Protein AF-A0A4Y9ZS97-F1 (afdb_monomer)

Mean predicted aligned error: 7.88 Å

Structure (mmCIF, N/CA/C/O backbone):
data_AF-A0A4Y9ZS97-F1
#
_entry.id   AF-A0A4Y9ZS97-F1
#
loop_
_atom_site.group_PDB
_atom_site.id
_atom_site.type_symbol
_atom_site.label_atom_id
_atom_site.label_alt_id
_atom_site.label_comp_id
_atom_site.label_asym_id
_atom_site.label_entity_id
_atom_site.label_seq_id
_atom_site.pdbx_PDB_ins_code
_atom_site.Cartn_x
_atom_site.Cartn_y
_atom_site.Cartn_z
_atom_site.occupancy
_atom_site.B_iso_or_equiv
_atom_site.auth_seq_id
_atom_site.auth_comp_id
_atom_site.auth_asym_id
_atom_site.auth_atom_id
_atom_site.pdbx_PDB_model_num
ATOM 1 N N . MET A 1 1 ? 22.817 19.945 23.055 1.00 51.16 1 MET A N 1
ATOM 2 C CA . MET A 1 1 ? 23.167 18.926 22.041 1.00 51.16 1 MET A CA 1
ATOM 3 C C . MET A 1 1 ? 22.331 19.238 20.814 1.00 51.16 1 MET A C 1
ATOM 5 O O . MET A 1 1 ? 21.145 19.476 21.000 1.00 51.16 1 MET A O 1
ATOM 9 N N . SER A 1 2 ? 22.914 19.355 19.616 1.00 57.84 2 SER A N 1
ATOM 10 C CA . SER A 1 2 ? 22.103 19.567 18.408 1.00 57.84 2 SER A CA 1
ATOM 11 C C . SER A 1 2 ? 21.232 18.334 18.193 1.00 57.84 2 SER A C 1
ATOM 13 O O . SER A 1 2 ? 21.762 17.223 18.159 1.00 57.84 2 SER A O 1
ATOM 15 N N . THR A 1 3 ? 19.920 18.512 18.076 1.00 69.06 3 THR A N 1
ATOM 16 C CA . THR A 1 3 ? 19.029 17.442 17.623 1.00 69.06 3 THR A CA 1
ATOM 17 C C . THR A 1 3 ? 19.518 16.967 16.261 1.00 69.06 3 THR A C 1
ATOM 19 O O . THR A 1 3 ? 19.788 17.779 15.376 1.00 69.06 3 THR A O 1
ATOM 22 N N . GLN A 1 4 ? 19.733 15.662 16.115 1.00 80.19 4 GLN A N 1
ATOM 23 C CA . GLN A 1 4 ? 20.110 15.102 14.827 1.00 80.19 4 GLN A CA 1
ATOM 24 C C . GLN A 1 4 ? 18.875 15.125 13.925 1.00 80.19 4 GLN A C 1
ATOM 26 O O . GLN A 1 4 ? 17.834 14.585 14.300 1.00 80.19 4 GLN A O 1
ATOM 31 N N . ASN A 1 5 ? 18.993 15.770 12.765 1.00 90.50 5 ASN A N 1
ATOM 32 C CA . ASN A 1 5 ? 17.891 15.928 11.824 1.00 90.50 5 ASN A CA 1
ATOM 33 C C . ASN A 1 5 ? 18.032 14.901 10.699 1.00 90.50 5 ASN A C 1
ATOM 35 O O . ASN A 1 5 ? 19.068 14.860 10.039 1.00 90.50 5 ASN A O 1
ATOM 39 N N . TYR A 1 6 ? 16.983 14.118 10.464 1.00 95.00 6 TYR A N 1
ATOM 40 C CA . TYR A 1 6 ? 16.901 13.121 9.404 1.00 95.00 6 TYR A CA 1
ATOM 41 C C . TYR A 1 6 ? 15.812 13.489 8.398 1.00 95.00 6 TYR A C 1
ATOM 43 O O . TYR A 1 6 ? 14.740 14.002 8.741 1.00 95.00 6 TYR A O 1
ATOM 51 N N . HIS A 1 7 ? 16.085 13.212 7.131 1.00 97.19 7 HIS A N 1
ATOM 52 C CA . HIS A 1 7 ? 15.148 13.415 6.042 1.00 97.19 7 HIS A CA 1
ATOM 53 C C . HIS A 1 7 ? 14.832 12.114 5.319 1.00 97.19 7 HIS A C 1
ATOM 55 O O . HIS A 1 7 ? 15.734 11.396 4.878 1.00 97.19 7 HIS A O 1
ATOM 61 N N . ILE A 1 8 ? 13.539 11.838 5.186 1.00 98.25 8 ILE A N 1
ATOM 62 C CA . ILE A 1 8 ? 13.017 10.680 4.476 1.00 98.25 8 ILE A CA 1
ATOM 63 C C . ILE A 1 8 ? 12.332 11.159 3.206 1.00 98.25 8 ILE A C 1
ATOM 65 O O . ILE A 1 8 ? 11.432 11.990 3.276 1.00 98.25 8 ILE A O 1
ATOM 69 N N . VAL A 1 9 ? 12.697 10.586 2.063 1.00 98.56 9 VAL A N 1
ATOM 70 C CA . VAL A 1 9 ? 11.889 10.696 0.843 1.00 98.56 9 VAL A CA 1
ATOM 71 C C . VAL A 1 9 ? 11.182 9.365 0.627 1.00 98.56 9 VAL A C 1
ATOM 73 O O . VAL A 1 9 ? 11.828 8.324 0.514 1.00 98.56 9 VAL A O 1
ATOM 76 N N . ALA A 1 10 ? 9.855 9.389 0.600 1.00 98.19 10 ALA A N 1
ATOM 77 C CA . ALA A 1 10 ? 9.020 8.211 0.426 1.00 98.19 10 ALA A CA 1
ATOM 78 C C . ALA A 1 10 ? 8.226 8.297 -0.880 1.00 98.19 10 ALA A C 1
ATOM 80 O O . ALA A 1 10 ? 7.654 9.341 -1.200 1.00 98.19 10 ALA A O 1
ATOM 81 N N . VAL A 1 11 ? 8.191 7.192 -1.627 1.00 96.94 11 VAL A N 1
ATOM 82 C CA . VAL A 1 11 ? 7.531 7.114 -2.939 1.00 96.94 11 VAL A CA 1
ATOM 83 C C . VAL A 1 11 ? 6.625 5.878 -2.991 1.00 96.94 11 VAL A C 1
ATOM 85 O O . VAL A 1 11 ? 7.065 4.806 -3.421 1.00 96.94 11 VAL A O 1
ATOM 88 N N . PRO A 1 12 ? 5.377 5.984 -2.503 1.00 93.06 12 PRO A N 1
ATOM 89 C CA . PRO A 1 12 ? 4.366 4.957 -2.708 1.00 93.06 12 PRO A CA 1
ATOM 90 C C . PRO A 1 12 ? 3.737 5.075 -4.109 1.00 93.06 12 PRO A C 1
ATOM 92 O O . PRO A 1 12 ? 3.619 6.184 -4.637 1.00 93.06 12 PRO A O 1
ATOM 95 N N . PRO A 1 13 ? 3.265 3.967 -4.700 1.00 87.50 13 PRO A N 1
ATOM 96 C CA . PRO A 1 13 ? 2.541 3.991 -5.954 1.00 87.50 13 PRO A CA 1
ATOM 97 C C . PRO A 1 13 ? 1.088 4.420 -5.689 1.00 87.50 13 PRO A C 1
ATOM 99 O O . PRO A 1 13 ? 0.678 4.633 -4.544 1.00 87.50 13 PRO A O 1
ATOM 102 N N . ASN A 1 14 ? 0.298 4.592 -6.742 1.00 85.50 14 ASN A N 1
ATOM 103 C CA . ASN A 1 14 ? -1.069 5.118 -6.662 1.00 85.50 14 ASN A CA 1
ATOM 104 C C . ASN A 1 14 ? -2.088 4.116 -6.083 1.00 85.50 14 ASN A C 1
ATOM 106 O O . ASN A 1 14 ? -3.206 4.507 -5.737 1.00 85.50 14 ASN A O 1
ATOM 110 N N . GLU A 1 15 ? -1.724 2.845 -5.918 1.00 85.75 15 GLU A N 1
ATOM 111 C CA . GLU A 1 15 ? -2.586 1.818 -5.342 1.00 85.75 15 GLU A CA 1
ATOM 112 C C . GLU A 1 15 ? -2.743 2.025 -3.833 1.00 85.75 15 GLU A C 1
ATOM 114 O O . GLU A 1 15 ? -1.794 1.972 -3.045 1.00 85.75 15 GLU A O 1
ATOM 119 N N . TRP A 1 16 ? -3.991 2.209 -3.400 1.00 88.44 16 TRP A N 1
ATOM 120 C CA . TRP A 1 16 ? -4.290 2.569 -2.015 1.00 88.44 16 TRP A CA 1
ATOM 121 C C . TRP A 1 16 ? -3.798 1.542 -0.987 1.00 88.44 16 TRP A C 1
ATOM 123 O O . TRP A 1 16 ? -3.351 1.927 0.093 1.00 88.44 16 TRP A O 1
ATOM 133 N N . GLY A 1 17 ? -3.832 0.251 -1.335 1.00 86.69 17 GLY A N 1
ATOM 134 C CA . GLY A 1 17 ? -3.313 -0.829 -0.491 1.00 86.69 17 GLY A CA 1
ATOM 135 C C . GLY A 1 17 ? -1.808 -0.734 -0.220 1.00 86.69 17 GLY A C 1
ATOM 136 O O . GLY A 1 17 ? -1.358 -1.187 0.826 1.00 86.69 17 GLY A O 1
ATOM 137 N N . HIS A 1 18 ? -1.043 -0.088 -1.105 1.00 89.50 18 HIS A N 1
ATOM 138 C CA . HIS A 1 18 ? 0.397 0.118 -0.943 1.00 89.50 18 HIS A CA 1
ATOM 139 C C . HIS A 1 18 ? 0.688 1.435 -0.214 1.00 89.50 18 HIS A C 1
ATOM 141 O O . HIS A 1 18 ? 1.497 1.473 0.718 1.00 89.50 18 HIS A O 1
ATOM 147 N N . MET A 1 19 ? -0.007 2.507 -0.608 1.00 92.44 19 MET A N 1
ATOM 148 C CA . MET A 1 19 ? 0.204 3.858 -0.086 1.00 92.44 19 MET A CA 1
ATOM 149 C C . MET A 1 19 ? -0.247 4.024 1.367 1.00 92.44 19 MET A C 1
ATOM 151 O O . MET A 1 19 ? 0.502 4.549 2.191 1.00 92.44 19 MET A O 1
ATOM 155 N N . ARG A 1 20 ? -1.459 3.570 1.704 1.00 93.25 20 ARG A N 1
ATOM 156 C CA . ARG A 1 20 ? -2.047 3.755 3.038 1.00 93.25 20 ARG A CA 1
ATOM 157 C C . ARG A 1 20 ? -1.166 3.228 4.180 1.00 93.25 20 ARG A C 1
ATOM 159 O O . ARG A 1 20 ? -0.905 3.999 5.105 1.00 93.25 20 ARG A O 1
ATOM 166 N N . PRO A 1 21 ? -0.680 1.970 4.164 1.00 93.88 21 PRO A N 1
ATOM 167 C CA . PRO A 1 21 ? 0.159 1.481 5.254 1.00 93.88 21 PRO A CA 1
ATOM 168 C C . PRO A 1 21 ? 1.516 2.198 5.303 1.00 93.88 21 PRO A C 1
ATOM 170 O O . PRO A 1 21 ? 2.052 2.381 6.393 1.00 93.88 21 PRO A O 1
ATOM 173 N N . MET A 1 22 ? 2.055 2.673 4.171 1.00 95.44 22 MET A N 1
ATOM 174 C CA . MET A 1 22 ? 3.282 3.479 4.173 1.00 95.44 22 MET A CA 1
ATOM 175 C C . MET A 1 22 ? 3.068 4.821 4.890 1.00 95.44 22 MET A C 1
ATOM 177 O O . MET A 1 22 ? 3.893 5.204 5.718 1.00 95.44 22 MET A O 1
ATOM 181 N N . ILE A 1 23 ? 1.946 5.507 4.638 1.00 95.94 23 ILE A N 1
ATOM 182 C CA . ILE A 1 23 ? 1.576 6.744 5.351 1.00 95.94 23 ILE A CA 1
ATOM 183 C C . ILE A 1 23 ? 1.468 6.478 6.859 1.00 95.94 23 ILE A C 1
ATOM 185 O O . ILE A 1 23 ? 2.040 7.222 7.655 1.00 95.94 23 ILE A O 1
ATOM 189 N N . ALA A 1 24 ? 0.798 5.391 7.255 1.00 94.88 24 ALA A N 1
ATOM 190 C CA . ALA A 1 24 ? 0.674 4.996 8.659 1.00 94.88 24 ALA A CA 1
ATOM 191 C C . ALA A 1 24 ? 2.039 4.738 9.321 1.00 94.88 24 ALA A C 1
ATOM 193 O O . ALA A 1 24 ? 2.291 5.192 10.438 1.00 94.88 24 ALA A O 1
ATOM 194 N N . PHE A 1 25 ? 2.940 4.042 8.624 1.00 95.62 25 PHE A N 1
ATOM 195 C CA . PHE A 1 25 ? 4.299 3.798 9.102 1.00 95.62 25 PHE A CA 1
ATOM 196 C C . PHE A 1 25 ? 5.085 5.097 9.299 1.00 95.62 25 PHE A C 1
ATOM 198 O O . PHE A 1 25 ? 5.696 5.286 10.348 1.00 95.62 25 PHE A O 1
ATOM 205 N N . LEU A 1 26 ? 5.047 6.007 8.325 1.00 96.06 26 LEU A N 1
ATOM 206 C CA . LEU A 1 26 ? 5.779 7.272 8.395 1.00 96.06 26 LEU A CA 1
ATOM 207 C C . LEU A 1 26 ? 5.246 8.181 9.512 1.00 96.06 26 LEU A C 1
ATOM 209 O O . LEU A 1 26 ? 6.044 8.787 10.225 1.00 96.06 26 LEU A O 1
ATOM 213 N N . ALA A 1 27 ? 3.926 8.232 9.719 1.00 95.19 27 ALA A N 1
ATOM 214 C CA . ALA A 1 27 ? 3.316 8.959 10.835 1.00 95.19 27 ALA A CA 1
ATOM 215 C C . ALA A 1 27 ? 3.808 8.435 12.196 1.00 95.19 27 ALA A C 1
ATOM 217 O O . ALA A 1 27 ? 4.255 9.215 13.037 1.00 95.19 27 ALA A O 1
ATOM 218 N N . ARG A 1 28 ? 3.818 7.109 12.383 1.00 93.88 28 ARG A N 1
ATOM 219 C CA . ARG A 1 28 ? 4.348 6.460 13.597 1.00 93.88 28 ARG A CA 1
ATOM 220 C C . ARG A 1 28 ? 5.833 6.694 13.794 1.00 93.88 28 ARG A C 1
ATOM 222 O O . ARG A 1 28 ? 6.275 6.929 14.914 1.00 93.88 28 ARG A O 1
ATOM 229 N N . LEU A 1 29 ? 6.607 6.641 12.713 1.00 93.88 29 LEU A N 1
ATOM 230 C CA . LEU A 1 29 ? 8.041 6.888 12.768 1.00 93.88 29 LEU A CA 1
ATOM 231 C C . LEU A 1 29 ? 8.328 8.308 13.264 1.00 93.88 29 LEU A C 1
ATOM 233 O O . LEU A 1 29 ? 9.158 8.481 14.155 1.00 93.88 29 LEU A O 1
ATOM 237 N N . VAL A 1 30 ? 7.593 9.300 12.750 1.00 94.56 30 VAL A N 1
ATOM 238 C CA . VAL A 1 30 ? 7.679 10.682 13.235 1.00 94.56 30 VAL A CA 1
ATOM 239 C C . VAL A 1 30 ? 7.258 10.772 14.702 1.00 94.56 30 VAL A C 1
ATOM 241 O O . VAL A 1 30 ? 7.984 11.387 15.481 1.00 94.56 30 VAL A O 1
ATOM 244 N N . ALA A 1 31 ? 6.159 10.123 15.106 1.00 91.88 31 ALA A N 1
ATOM 245 C CA . ALA A 1 31 ? 5.683 10.119 16.494 1.00 91.88 31 ALA A CA 1
ATOM 246 C C . ALA A 1 31 ? 6.735 9.599 17.481 1.00 91.88 31 ALA A C 1
ATOM 248 O O . ALA A 1 31 ? 7.029 10.257 18.480 1.00 91.88 31 ALA A O 1
ATOM 249 N N . VAL A 1 32 ? 7.356 8.458 17.173 1.00 89.06 32 VAL A N 1
ATOM 250 C CA . VAL A 1 32 ? 8.397 7.856 18.018 1.00 89.06 32 VAL A CA 1
ATOM 251 C C . VAL A 1 32 ? 9.677 8.698 18.020 1.00 89.06 32 VAL A C 1
ATOM 253 O O . VAL A 1 32 ? 10.390 8.727 19.024 1.00 89.06 32 VAL A O 1
ATOM 256 N N . SER A 1 33 ? 9.973 9.422 16.935 1.00 84.94 33 SER A N 1
ATOM 257 C CA . SER A 1 33 ? 11.195 10.222 16.847 1.00 84.94 33 SER A CA 1
ATOM 258 C C . SER A 1 33 ? 11.154 11.532 17.634 1.00 84.94 33 SER A C 1
ATOM 260 O O . SER A 1 33 ? 12.215 12.008 18.030 1.00 84.94 33 SER A O 1
ATOM 262 N N . LEU A 1 34 ? 9.967 12.095 17.913 1.00 76.69 34 LEU A N 1
ATOM 263 C CA . LEU A 1 34 ? 9.803 13.455 18.462 1.00 76.69 34 LEU A CA 1
ATOM 264 C C . LEU A 1 34 ? 10.636 13.759 19.719 1.00 76.69 34 LEU A C 1
ATOM 266 O O . LEU A 1 34 ? 10.967 14.918 19.961 1.00 76.69 34 LEU A O 1
ATOM 270 N N . SER A 1 35 ? 10.965 12.748 20.525 1.00 74.19 35 SER A N 1
ATOM 271 C CA . SER A 1 35 ? 11.722 12.900 21.772 1.00 74.19 35 SER A CA 1
ATOM 272 C C . SER A 1 35 ? 13.244 12.791 21.619 1.00 74.19 35 SER A C 1
ATOM 274 O O . SER A 1 35 ? 13.964 13.103 22.567 1.00 74.19 35 SER A O 1
ATOM 276 N N . SER A 1 36 ? 13.752 12.339 20.467 1.00 78.94 36 SER A N 1
ATOM 277 C CA . SER A 1 36 ? 15.164 11.957 20.305 1.00 78.94 36 SER A CA 1
ATOM 278 C C . SER A 1 36 ? 15.823 12.473 19.026 1.00 78.94 36 SER A C 1
ATOM 280 O O . SER A 1 36 ? 16.995 12.853 19.069 1.00 78.94 36 SER A O 1
ATOM 282 N N . VAL A 1 37 ? 15.101 12.521 17.904 1.00 86.81 37 VAL A N 1
ATOM 283 C CA . VAL A 1 37 ? 15.626 12.950 16.600 1.00 86.81 37 VAL A CA 1
ATOM 284 C C . VAL A 1 37 ? 14.556 13.674 15.787 1.00 86.81 37 VAL A C 1
ATOM 286 O O . VAL A 1 37 ? 13.367 13.380 15.867 1.00 86.81 37 VAL A O 1
ATOM 289 N N . ASP A 1 38 ? 14.977 14.637 14.979 1.00 89.69 38 ASP A N 1
ATOM 290 C CA . ASP A 1 38 ? 14.066 15.433 14.164 1.00 89.69 38 ASP A CA 1
ATOM 291 C C . ASP A 1 38 ? 13.866 14.754 12.803 1.00 89.69 38 ASP A C 1
ATOM 293 O O . ASP A 1 38 ? 14.726 14.846 11.929 1.00 89.69 38 ASP A O 1
ATOM 297 N N . VAL A 1 39 ? 12.755 14.039 12.615 1.00 95.31 39 VAL A N 1
ATOM 298 C CA . VAL A 1 39 ? 12.426 13.407 11.325 1.00 95.31 39 VAL A CA 1
ATOM 299 C C . VAL A 1 39 ? 11.499 14.312 10.519 1.00 95.31 39 VAL A C 1
ATOM 301 O O . VAL A 1 39 ? 10.487 14.807 11.024 1.00 95.31 39 VAL A O 1
ATOM 304 N N . THR A 1 40 ? 11.857 14.497 9.250 1.00 96.88 40 THR A N 1
ATOM 305 C CA . THR A 1 40 ? 11.050 15.163 8.217 1.00 96.88 40 THR A CA 1
ATOM 306 C C . THR A 1 40 ? 10.829 14.208 7.055 1.00 96.88 40 THR A C 1
ATOM 308 O O . THR A 1 40 ? 11.723 13.424 6.731 1.00 96.88 40 THR A O 1
ATOM 311 N N . VAL A 1 41 ? 9.663 14.275 6.423 1.00 98.38 41 VAL A N 1
ATOM 312 C CA . VAL A 1 41 ? 9.248 13.340 5.376 1.00 98.38 41 VAL A CA 1
ATOM 313 C C . VAL A 1 41 ? 8.766 14.115 4.155 1.00 98.38 41 VAL A C 1
ATOM 315 O O . VAL A 1 41 ? 7.868 14.940 4.276 1.00 98.38 41 VAL A O 1
ATOM 318 N N . THR A 1 42 ? 9.295 13.799 2.977 1.00 98.62 42 THR A N 1
ATOM 319 C CA . THR A 1 42 ? 8.719 14.216 1.694 1.00 98.62 42 THR A CA 1
ATOM 320 C C . THR A 1 42 ? 8.087 13.005 1.013 1.00 98.62 42 THR A C 1
ATOM 322 O O . THR A 1 42 ? 8.756 12.014 0.724 1.00 98.62 42 THR A O 1
ATOM 325 N N . LEU A 1 43 ? 6.780 13.078 0.774 1.00 97.94 43 LEU A N 1
ATOM 326 C CA . LEU A 1 43 ? 5.964 12.079 0.091 1.00 97.94 43 LEU A CA 1
ATOM 327 C C . LEU A 1 43 ? 5.777 12.497 -1.367 1.00 97.94 43 LEU A C 1
ATOM 329 O O . LEU A 1 43 ? 5.025 13.432 -1.642 1.00 97.94 43 LEU A O 1
ATOM 333 N N . ILE A 1 44 ? 6.428 11.798 -2.296 1.00 97.69 44 ILE A N 1
ATOM 334 C CA . ILE A 1 44 ? 6.215 12.000 -3.735 1.00 97.69 44 ILE A CA 1
ATOM 335 C C . ILE A 1 44 ? 5.115 11.041 -4.182 1.00 97.69 44 ILE A C 1
ATOM 337 O O . ILE A 1 44 ? 5.315 9.827 -4.165 1.00 97.69 44 ILE A O 1
ATOM 341 N N . ILE A 1 45 ? 3.951 11.573 -4.558 1.00 96.00 45 ILE A N 1
ATOM 342 C CA . ILE A 1 45 ? 2.763 10.768 -4.878 1.00 96.00 45 ILE A CA 1
ATOM 343 C C . ILE A 1 45 ? 2.039 11.270 -6.122 1.00 96.00 45 ILE A C 1
ATOM 345 O O . ILE A 1 45 ? 2.138 12.441 -6.484 1.00 96.00 45 ILE A O 1
ATOM 349 N N . ALA A 1 46 ? 1.269 10.383 -6.754 1.00 94.06 46 ALA A N 1
ATOM 350 C CA . ALA A 1 46 ? 0.409 10.742 -7.874 1.00 94.06 46 ALA A CA 1
ATOM 351 C C . ALA A 1 46 ? -0.549 11.883 -7.492 1.00 94.06 46 ALA A C 1
ATOM 353 O O . ALA A 1 46 ? -1.160 11.848 -6.421 1.00 94.06 46 ALA A O 1
ATOM 354 N N . GLU A 1 47 ? -0.720 12.864 -8.381 1.00 94.56 47 GLU A N 1
ATOM 355 C CA . GLU A 1 47 ? -1.631 14.006 -8.187 1.00 94.56 47 GLU A CA 1
ATOM 356 C C . GLU A 1 47 ? -3.039 13.579 -7.753 1.00 94.56 47 GLU A C 1
ATOM 358 O O . GLU A 1 47 ? -3.603 14.134 -6.808 1.00 94.56 47 GLU A O 1
ATOM 363 N N . SER A 1 48 ? -3.570 12.529 -8.381 1.00 91.75 48 SER A N 1
ATOM 364 C CA . SER A 1 48 ? -4.893 11.970 -8.086 1.00 91.75 48 SER A CA 1
ATOM 365 C C . SER A 1 48 ? -5.038 11.439 -6.655 1.00 91.75 48 SER A C 1
ATOM 367 O O . SER A 1 48 ? -6.152 11.353 -6.139 1.00 91.75 48 SER A O 1
ATOM 369 N N . ALA A 1 49 ? -3.931 11.105 -5.988 1.00 93.12 49 ALA A N 1
ATOM 370 C CA . ALA A 1 49 ? -3.923 10.559 -4.638 1.00 93.12 49 ALA A CA 1
ATOM 371 C C . ALA A 1 49 ? -3.691 11.617 -3.547 1.00 93.12 49 ALA A C 1
ATOM 373 O O . ALA A 1 49 ? -3.867 11.303 -2.370 1.00 93.12 49 ALA A O 1
ATOM 374 N N . VAL A 1 50 ? -3.336 12.863 -3.893 1.00 95.31 50 VAL A N 1
ATOM 375 C CA . VAL A 1 50 ? -2.917 13.890 -2.917 1.00 95.31 50 VAL A CA 1
ATOM 376 C C . VAL A 1 50 ? -3.977 14.172 -1.863 1.00 95.31 50 VAL A C 1
ATOM 378 O O . VAL A 1 50 ? -3.669 14.153 -0.672 1.00 95.31 50 VAL A O 1
ATOM 381 N N . ALA A 1 51 ? -5.224 14.408 -2.277 1.00 94.94 51 ALA A N 1
ATOM 382 C CA . ALA A 1 51 ? -6.306 14.699 -1.339 1.00 94.94 51 ALA A CA 1
ATOM 383 C C . ALA A 1 51 ? -6.500 13.539 -0.349 1.00 94.94 51 ALA A C 1
ATOM 385 O O . ALA A 1 51 ? -6.471 13.739 0.863 1.00 94.94 51 ALA A O 1
ATOM 386 N N . LYS A 1 52 ? -6.586 12.311 -0.874 1.00 93.19 52 LYS A N 1
ATOM 387 C CA . LYS A 1 52 ? -6.776 11.093 -0.080 1.00 93.19 52 LYS A CA 1
ATOM 388 C C . LYS A 1 52 ? -5.603 10.824 0.869 1.00 93.19 52 LYS A C 1
ATOM 390 O O . LYS A 1 52 ? -5.817 10.476 2.028 1.00 93.19 52 LYS A O 1
ATOM 395 N N . ALA A 1 53 ? -4.371 11.019 0.402 1.00 94.94 53 ALA A N 1
ATOM 396 C CA . ALA A 1 53 ? -3.161 10.847 1.198 1.00 94.94 53 ALA A CA 1
ATOM 397 C C . ALA A 1 53 ? -3.066 11.868 2.338 1.00 94.94 53 ALA A C 1
ATOM 399 O O . ALA A 1 53 ? -2.691 11.498 3.447 1.00 94.94 53 ALA A O 1
ATOM 400 N N . ARG A 1 54 ? -3.445 13.132 2.101 1.00 95.81 54 ARG A N 1
ATOM 401 C CA . ARG A 1 54 ? -3.488 14.167 3.148 1.00 95.81 54 ARG A CA 1
ATOM 402 C C . ARG A 1 54 ? -4.528 13.850 4.218 1.00 95.81 54 ARG A C 1
ATOM 404 O O . ARG A 1 54 ? -4.221 13.964 5.402 1.00 95.81 54 ARG A O 1
ATOM 411 N N . THR A 1 55 ? -5.721 13.404 3.822 1.00 93.00 55 THR A N 1
ATOM 412 C CA . THR A 1 55 ? -6.747 12.950 4.772 1.00 93.00 55 THR A CA 1
ATOM 413 C C . THR A 1 55 ? -6.228 11.796 5.627 1.00 93.00 55 THR A C 1
ATOM 415 O O . THR A 1 55 ? -6.309 11.865 6.850 1.00 93.00 55 THR A O 1
ATOM 418 N N . GLU A 1 56 ? -5.648 10.762 5.012 1.00 93.75 56 GLU A N 1
ATOM 419 C CA . GLU A 1 56 ? -5.096 9.628 5.760 1.00 93.75 56 GLU A CA 1
ATOM 420 C C . GLU A 1 56 ? -3.944 10.054 6.671 1.00 93.75 56 GLU A C 1
ATOM 422 O O . GLU A 1 56 ? -3.914 9.647 7.825 1.00 93.75 56 GLU A O 1
ATOM 427 N N . LEU A 1 57 ? -3.031 10.909 6.206 1.00 95.19 57 LEU A N 1
ATOM 428 C CA . LEU A 1 57 ? -1.949 11.433 7.037 1.00 95.19 57 LEU A CA 1
ATOM 429 C C . LEU A 1 57 ? -2.500 12.164 8.267 1.00 95.19 57 LEU A C 1
ATOM 431 O O . LEU A 1 57 ? -2.058 11.891 9.378 1.00 95.19 57 LEU A O 1
ATOM 435 N N . SER A 1 58 ? -3.498 13.032 8.089 1.00 93.12 58 SER A N 1
ATOM 436 C CA . SER A 1 58 ? -4.159 13.733 9.195 1.00 93.12 58 SER A CA 1
ATOM 437 C C . SER A 1 58 ? -4.776 12.753 10.201 1.00 93.12 58 SER A C 1
ATOM 439 O O . SER A 1 58 ? -4.566 12.890 11.407 1.00 93.12 58 SER A O 1
ATOM 441 N N . ILE A 1 59 ? -5.455 11.707 9.714 1.00 91.00 59 ILE A N 1
ATOM 442 C CA . ILE A 1 59 ? -6.017 10.635 10.548 1.00 91.00 59 ILE A CA 1
ATOM 443 C C . ILE A 1 59 ? -4.917 9.926 11.346 1.00 91.00 59 ILE A C 1
ATOM 445 O O . ILE A 1 59 ? -5.069 9.731 12.550 1.00 91.00 59 ILE A O 1
ATOM 449 N N . GLN A 1 60 ? -3.809 9.558 10.701 1.00 93.50 60 GLN A N 1
ATOM 450 C CA . GLN A 1 60 ? -2.711 8.842 11.355 1.00 93.50 60 GLN A CA 1
ATOM 451 C C . GLN A 1 60 ? -2.014 9.715 12.401 1.00 93.50 60 GLN A C 1
ATOM 453 O O . GLN A 1 60 ? -1.810 9.270 13.526 1.00 93.50 60 GLN A O 1
ATOM 458 N N . LEU A 1 61 ? -1.717 10.976 12.080 1.00 93.25 61 LEU A N 1
ATOM 459 C CA . LEU A 1 61 ? -1.123 11.917 13.033 1.00 93.25 61 LEU A CA 1
ATOM 460 C C . LEU A 1 61 ? -2.047 12.175 14.226 1.00 93.25 61 LEU A C 1
ATOM 462 O O . LEU A 1 61 ? -1.575 12.268 15.357 1.00 93.25 61 LEU A O 1
ATOM 466 N N . ALA A 1 62 ? -3.360 12.253 13.996 1.00 91.06 62 ALA A N 1
ATOM 467 C CA . ALA A 1 62 ? -4.335 12.374 15.071 1.00 91.06 62 ALA A CA 1
ATOM 468 C C . ALA A 1 62 ? -4.419 11.116 15.939 1.00 91.06 62 ALA A C 1
ATOM 470 O O . ALA A 1 62 ? -4.517 11.231 17.159 1.00 91.06 62 ALA A O 1
ATOM 471 N N . GLY A 1 63 ? -4.343 9.934 15.324 1.00 89.06 63 GLY A N 1
ATOM 472 C CA . GLY A 1 63 ? -4.282 8.650 16.022 1.00 89.06 63 GLY A CA 1
ATOM 473 C C . GLY A 1 63 ? -3.071 8.530 16.944 1.00 89.06 63 GLY A C 1
ATOM 474 O O . GLY A 1 63 ? -3.186 7.981 18.033 1.00 89.06 63 GLY A O 1
ATOM 475 N N . GLU A 1 64 ? -1.939 9.107 16.546 1.00 90.62 64 GLU A N 1
ATOM 476 C CA . GLU A 1 64 ? -0.706 9.134 17.340 1.00 90.62 64 GLU A CA 1
ATOM 477 C C . GLU A 1 64 ? -0.618 10.357 18.287 1.00 90.62 64 GLU A C 1
ATOM 479 O O . GLU A 1 64 ? 0.367 10.516 19.005 1.00 90.62 64 GLU A O 1
ATOM 484 N N . GLY A 1 65 ? -1.630 11.238 18.313 1.00 90.69 65 GLY A N 1
ATOM 485 C CA . GLY A 1 65 ? -1.667 12.423 19.185 1.00 90.69 65 GLY A CA 1
ATOM 486 C C . GLY A 1 65 ? -0.659 13.523 18.823 1.00 90.69 65 GLY A C 1
ATOM 487 O O . GLY A 1 65 ? -0.273 14.315 19.682 1.00 90.69 65 GLY A O 1
ATOM 488 N N . ILE A 1 66 ? -0.212 13.565 17.565 1.00 92.06 66 ILE A N 1
ATOM 489 C CA . ILE A 1 66 ? 0.840 14.461 17.064 1.00 92.06 66 ILE A CA 1
ATOM 490 C C . ILE A 1 66 ? 0.364 15.286 15.864 1.00 92.06 66 ILE A C 1
ATOM 492 O O . ILE A 1 66 ? 1.098 15.492 14.905 1.00 92.06 66 ILE A O 1
ATOM 496 N N . GLN A 1 67 ? -0.869 15.788 15.892 1.00 92.31 67 GLN A N 1
ATOM 497 C CA . GLN A 1 67 ? -1.457 16.566 14.791 1.00 92.31 67 GLN A CA 1
ATOM 498 C C . GLN A 1 67 ? -0.582 17.763 14.377 1.00 92.31 67 GLN A C 1
ATOM 500 O O . GLN A 1 67 ? -0.454 18.069 13.196 1.00 92.31 67 GLN A O 1
ATOM 505 N N . SER A 1 68 ? 0.085 18.412 15.335 1.00 92.12 68 SER A N 1
ATOM 506 C CA . SER A 1 68 ? 0.999 19.536 15.078 1.00 92.12 68 SER A CA 1
ATOM 507 C C . SER A 1 68 ? 2.244 19.154 14.260 1.00 92.12 68 SER A C 1
ATOM 509 O O . SER A 1 68 ? 2.900 20.026 13.684 1.00 92.12 68 SER A O 1
ATOM 511 N N . ALA A 1 69 ? 2.558 17.859 14.167 1.00 93.69 69 ALA A N 1
ATOM 512 C CA . ALA A 1 69 ? 3.651 17.322 13.368 1.00 93.69 69 ALA A CA 1
ATOM 513 C C . ALA A 1 69 ? 3.348 17.296 11.862 1.00 93.69 69 ALA A C 1
ATOM 515 O O . ALA A 1 69 ? 4.236 16.934 11.096 1.00 93.69 69 ALA A O 1
ATOM 516 N N . GLU A 1 70 ? 2.156 17.703 11.410 1.00 94.81 70 GLU A N 1
ATOM 517 C CA . GLU A 1 70 ? 1.821 17.776 9.978 1.00 94.81 70 GLU A CA 1
ATOM 518 C C . GLU A 1 70 ? 2.831 18.622 9.187 1.00 94.81 70 GLU A C 1
ATOM 520 O O . GLU A 1 70 ? 3.217 18.253 8.084 1.00 94.81 70 GLU A O 1
ATOM 525 N N . SER A 1 71 ? 3.366 19.686 9.794 1.00 95.00 71 SER A N 1
ATOM 526 C CA . SER A 1 71 ? 4.425 20.526 9.208 1.00 95.00 71 SER A CA 1
ATOM 527 C C . SER A 1 71 ? 5.745 19.794 8.912 1.00 95.00 71 SER A C 1
ATOM 529 O O . SER A 1 71 ? 6.584 20.316 8.181 1.00 95.00 71 SER A O 1
ATOM 531 N N . ARG A 1 72 ? 5.945 18.586 9.457 1.00 95.88 72 ARG A N 1
ATOM 532 C CA . ARG A 1 72 ? 7.102 17.720 9.169 1.00 95.88 72 ARG A CA 1
ATOM 533 C C . ARG A 1 72 ? 6.929 16.908 7.890 1.00 95.88 72 ARG A C 1
ATOM 535 O O . ARG A 1 72 ? 7.881 16.243 7.480 1.00 95.88 72 ARG A O 1
ATOM 542 N N . PHE A 1 73 ? 5.737 16.936 7.298 1.00 97.94 73 PHE A N 1
ATOM 543 C CA . PHE A 1 73 ? 5.400 16.231 6.075 1.00 97.94 73 PHE A CA 1
ATOM 544 C C . PHE A 1 73 ? 5.213 17.215 4.927 1.00 97.94 73 PHE A C 1
ATOM 546 O O . PHE A 1 73 ? 4.370 18.110 4.964 1.00 97.94 73 PHE A O 1
ATOM 553 N N . GLU A 1 74 ? 5.954 16.989 3.857 1.00 98.00 74 GLU A N 1
ATOM 554 C CA . GLU A 1 74 ? 5.741 17.633 2.574 1.00 98.00 74 GLU A CA 1
ATOM 555 C C . GLU A 1 74 ? 5.122 16.613 1.616 1.00 98.00 74 GLU A C 1
ATOM 557 O O . GLU A 1 74 ? 5.642 15.514 1.451 1.00 98.00 74 GLU A O 1
ATOM 562 N N . VAL A 1 75 ? 4.001 16.957 0.984 1.00 97.88 75 VAL A N 1
ATOM 563 C CA . VAL A 1 75 ? 3.382 16.114 -0.048 1.00 97.88 75 VAL A CA 1
ATOM 564 C C . VAL A 1 75 ? 3.615 16.776 -1.394 1.00 97.88 75 VAL A C 1
ATOM 566 O O . VAL A 1 75 ? 3.064 17.848 -1.655 1.00 97.88 75 VAL A O 1
ATOM 569 N N . VAL A 1 76 ? 4.418 16.123 -2.229 1.00 98.00 76 VAL A N 1
ATOM 570 C CA . VAL A 1 76 ? 4.833 16.608 -3.542 1.00 98.00 76 VAL A CA 1
ATOM 571 C C . VAL A 1 76 ? 4.0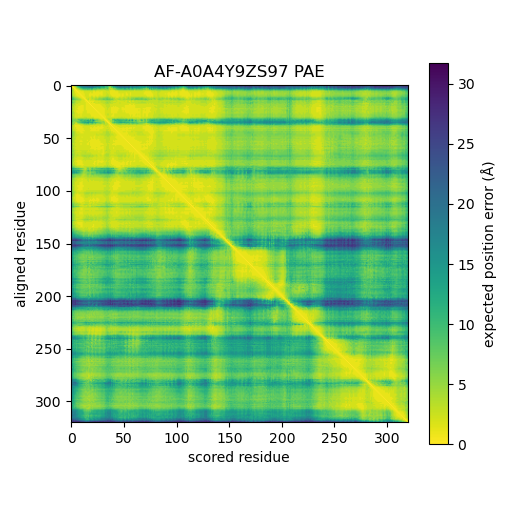60 15.840 -4.616 1.00 98.00 76 VAL A C 1
ATOM 573 O O . VAL A 1 76 ? 4.279 14.635 -4.782 1.00 98.00 76 VAL A O 1
ATOM 576 N N . PRO A 1 77 ? 3.136 16.501 -5.334 1.00 96.94 77 PRO A N 1
ATOM 577 C CA . PRO A 1 77 ? 2.429 15.877 -6.440 1.00 96.94 77 PRO A CA 1
ATOM 578 C C . PRO A 1 77 ? 3.379 15.540 -7.589 1.00 96.94 77 PRO A C 1
ATOM 580 O O . PRO A 1 77 ? 4.310 16.286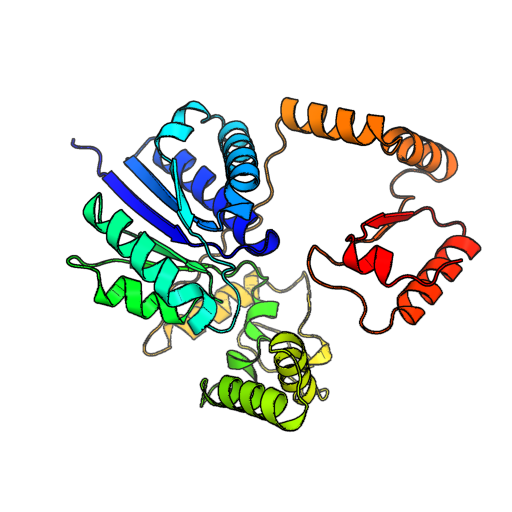 -7.897 1.00 96.94 77 PRO A O 1
ATOM 583 N N . THR A 1 78 ? 3.098 14.436 -8.268 1.00 94.75 78 THR A N 1
ATOM 584 C CA . THR A 1 78 ? 3.725 14.077 -9.536 1.00 94.75 78 THR A CA 1
ATOM 585 C C . THR A 1 78 ? 2.661 13.603 -10.526 1.00 94.75 78 THR A C 1
ATOM 587 O O . THR A 1 78 ? 1.761 12.830 -10.178 1.00 94.75 78 THR A O 1
ATOM 590 N N . ALA A 1 79 ? 2.732 14.101 -11.760 1.00 91.00 79 ALA A N 1
ATOM 591 C CA . ALA A 1 79 ? 1.783 13.808 -12.831 1.00 91.00 79 ALA A CA 1
ATOM 592 C C . ALA A 1 79 ? 2.051 12.419 -13.439 1.00 91.00 79 ALA A C 1
ATOM 594 O O . ALA A 1 79 ? 2.490 12.290 -14.581 1.00 91.00 79 ALA A O 1
ATOM 595 N N . VAL A 1 80 ? 1.839 11.370 -12.644 1.00 85.69 80 VAL A N 1
ATOM 596 C CA . VAL A 1 80 ? 2.081 9.976 -13.027 1.00 85.69 80 VAL A CA 1
ATOM 597 C C . VAL A 1 80 ? 0.993 9.057 -12.501 1.00 85.69 80 VAL A C 1
ATOM 599 O O . VAL A 1 80 ? 0.453 9.243 -11.412 1.00 85.69 80 VAL A O 1
ATOM 602 N N . HIS A 1 81 ? 0.740 8.001 -13.261 1.00 80.62 81 HIS A N 1
ATOM 603 C CA . HIS A 1 81 ? 0.163 6.772 -12.744 1.00 80.62 81 HIS A CA 1
ATOM 604 C C . HIS A 1 81 ? 1.343 5.818 -12.532 1.00 80.62 81 HIS A C 1
ATOM 606 O O . HIS A 1 81 ? 1.927 5.345 -13.504 1.00 80.62 81 HIS A O 1
ATOM 612 N N . MET A 1 82 ? 1.773 5.627 -11.281 1.00 74.62 82 MET A N 1
ATOM 613 C CA . MET A 1 82 ? 2.963 4.846 -10.912 1.00 74.62 82 MET A CA 1
ATOM 614 C C . MET A 1 82 ? 2.686 3.350 -11.003 1.00 74.62 82 MET A C 1
ATOM 616 O O . MET A 1 82 ? 2.718 2.620 -10.017 1.00 74.62 82 MET A O 1
ATOM 620 N N . PHE A 1 83 ? 2.434 2.912 -12.227 1.00 71.62 83 PHE A N 1
ATOM 621 C CA . PHE A 1 83 ? 2.165 1.534 -12.557 1.00 71.62 83 PHE A CA 1
ATOM 622 C C . PHE A 1 83 ? 2.920 1.144 -13.820 1.00 71.62 83 PHE A C 1
ATOM 624 O O . PHE A 1 83 ? 3.293 1.994 -14.624 1.00 71.62 83 PHE A O 1
ATOM 631 N N . TRP A 1 84 ? 3.182 -0.146 -13.987 1.00 68.62 84 TRP A N 1
ATOM 632 C CA . TRP A 1 84 ? 3.948 -0.639 -15.124 1.00 68.62 84 TRP A CA 1
ATOM 633 C C . TRP A 1 84 ? 3.306 -0.270 -16.476 1.00 68.62 84 TRP A C 1
ATOM 635 O O . TRP A 1 84 ? 2.079 -0.258 -16.586 1.00 68.62 84 TRP A O 1
ATOM 645 N N . PRO A 1 85 ? 4.120 -0.017 -17.520 1.00 75.56 85 PRO A N 1
ATOM 646 C CA . PRO A 1 85 ? 5.572 -0.194 -17.566 1.00 75.56 85 PRO A CA 1
ATOM 647 C C . PRO A 1 85 ? 6.356 1.036 -17.069 1.00 75.56 85 PRO A C 1
ATOM 649 O O . PRO A 1 85 ? 5.821 2.143 -16.991 1.00 75.56 85 PRO A O 1
ATOM 652 N N . ALA A 1 86 ? 7.634 0.850 -16.722 1.00 82.00 86 ALA A N 1
ATOM 653 C CA . ALA A 1 86 ? 8.471 1.878 -16.096 1.00 82.00 86 ALA A CA 1
ATOM 654 C C . ALA A 1 86 ? 8.580 3.169 -16.915 1.00 82.00 86 ALA A C 1
ATOM 656 O O . ALA A 1 86 ? 8.611 4.267 -16.365 1.00 82.00 86 ALA A O 1
ATOM 657 N N . GLU A 1 87 ? 8.593 3.047 -18.234 1.00 84.81 87 GLU A N 1
ATOM 658 C CA . GLU A 1 87 ? 8.672 4.137 -19.200 1.00 84.81 87 GLU A CA 1
ATOM 659 C C . GLU A 1 87 ? 7.513 5.130 -19.053 1.00 84.81 87 GLU A C 1
ATOM 661 O O . GLU A 1 87 ? 7.686 6.308 -19.365 1.00 84.81 87 GLU A O 1
ATOM 666 N N . SER A 1 88 ? 6.361 4.680 -18.540 1.00 84.56 88 SER A N 1
ATOM 667 C CA . SER A 1 88 ? 5.170 5.516 -18.366 1.00 84.56 88 SER A CA 1
ATOM 668 C C . SER A 1 88 ? 5.274 6.496 -17.192 1.00 84.56 88 SER A C 1
ATOM 670 O O . SER A 1 88 ? 4.722 7.592 -17.270 1.00 84.56 88 SER A O 1
ATOM 672 N N . TYR A 1 89 ? 6.004 6.149 -16.125 1.00 89.81 89 TYR A N 1
ATOM 673 C CA . TYR A 1 89 ? 6.092 6.972 -14.910 1.00 89.81 89 TYR A CA 1
ATOM 674 C C . TYR A 1 89 ? 7.503 7.489 -14.617 1.00 89.81 89 TYR A C 1
ATOM 676 O O . TYR A 1 89 ? 7.673 8.547 -14.009 1.00 89.81 89 TYR A O 1
ATOM 684 N N . LEU A 1 90 ? 8.543 6.760 -15.026 1.00 92.62 90 LEU A N 1
ATOM 685 C CA . LEU A 1 90 ? 9.913 7.013 -14.592 1.00 92.62 90 LEU A CA 1
ATOM 686 C C . LEU A 1 90 ? 10.453 8.392 -15.013 1.00 92.62 90 LEU A C 1
ATOM 688 O O . LEU A 1 90 ? 11.140 8.996 -14.188 1.00 92.62 90 LEU A O 1
ATOM 692 N N . PRO A 1 91 ? 10.187 8.930 -16.224 1.00 95.31 91 PRO A N 1
ATOM 693 C CA . PRO A 1 91 ? 10.671 10.260 -16.604 1.00 95.31 91 PRO A CA 1
ATOM 694 C C . PRO A 1 91 ? 10.124 11.379 -15.710 1.00 95.31 91 PRO A C 1
ATOM 696 O O . PRO A 1 91 ? 10.897 12.191 -15.200 1.00 95.31 91 PRO A O 1
ATOM 699 N N . ALA A 1 92 ? 8.811 11.393 -15.472 1.00 95.44 92 ALA A N 1
ATOM 700 C CA . ALA A 1 92 ? 8.169 12.399 -14.631 1.00 95.44 92 ALA A CA 1
ATOM 701 C C . ALA A 1 92 ? 8.570 12.237 -13.157 1.00 95.44 92 ALA A C 1
ATOM 703 O O . ALA A 1 92 ? 8.935 13.219 -12.514 1.00 95.44 92 ALA A O 1
ATOM 704 N N . LEU A 1 93 ? 8.634 11.000 -12.649 1.00 96.31 93 LEU A N 1
ATOM 705 C CA . LEU A 1 93 ? 9.093 10.734 -11.285 1.00 96.31 93 LEU A CA 1
ATOM 706 C C . LEU A 1 93 ? 10.559 11.158 -11.070 1.00 96.31 93 LEU A C 1
ATOM 708 O O . LEU A 1 93 ? 10.884 11.748 -10.041 1.00 96.31 93 LEU A O 1
ATOM 712 N N . LYS A 1 94 ? 11.445 10.917 -12.049 1.00 97.00 94 LYS A N 1
ATOM 713 C CA . LYS A 1 94 ? 12.838 11.404 -12.040 1.00 97.00 94 LYS A CA 1
ATOM 714 C C . LYS A 1 94 ? 12.904 12.925 -11.952 1.00 97.00 94 LYS A C 1
ATOM 716 O O . LYS A 1 94 ? 13.683 13.440 -11.155 1.00 97.00 94 LYS A O 1
ATOM 721 N N . ALA A 1 95 ? 12.109 13.625 -12.760 1.00 97.50 95 ALA A N 1
ATOM 722 C CA . ALA A 1 95 ? 12.074 15.082 -12.767 1.00 97.50 95 ALA A CA 1
ATOM 723 C C . ALA A 1 95 ? 11.597 15.634 -11.415 1.00 97.50 95 ALA A C 1
ATOM 725 O O . ALA A 1 95 ? 12.283 16.463 -10.824 1.00 97.50 95 ALA A O 1
ATOM 726 N N . THR A 1 96 ? 10.488 15.114 -10.877 1.00 97.94 96 THR A N 1
ATOM 727 C CA . THR A 1 96 ? 9.989 15.510 -9.551 1.00 97.94 96 THR A CA 1
ATOM 728 C C . THR A 1 96 ? 11.028 15.249 -8.460 1.00 97.94 96 THR A C 1
ATOM 730 O O . THR A 1 96 ? 11.306 16.128 -7.650 1.00 97.94 96 THR A O 1
ATOM 733 N N . TYR A 1 97 ? 11.647 14.066 -8.450 1.00 97.88 97 TYR A N 1
ATOM 734 C CA . TYR A 1 97 ? 12.666 13.724 -7.458 1.00 97.88 97 TYR A CA 1
ATOM 735 C C . TYR A 1 97 ? 13.896 14.628 -7.543 1.00 97.88 97 TYR A C 1
ATOM 737 O O . TYR A 1 97 ? 14.405 15.047 -6.508 1.00 97.88 97 TYR A O 1
ATOM 745 N N . ALA A 1 98 ? 14.346 14.971 -8.754 1.00 97.88 98 ALA A N 1
ATOM 746 C CA . ALA A 1 98 ? 15.460 15.891 -8.954 1.00 97.88 98 ALA A CA 1
ATOM 747 C C . ALA A 1 98 ? 15.186 17.274 -8.339 1.00 97.88 98 ALA A C 1
ATOM 749 O O . ALA A 1 98 ? 16.093 17.860 -7.757 1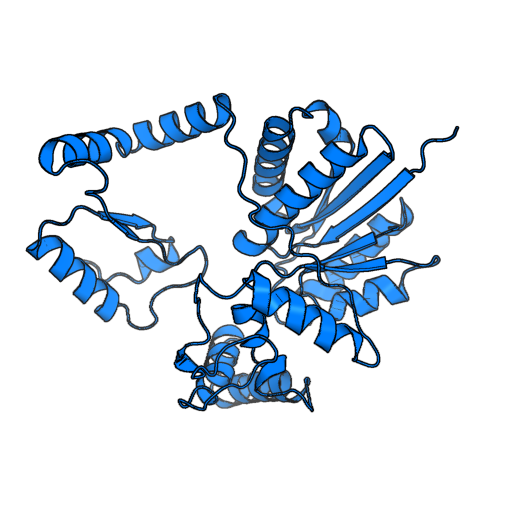.00 97.88 98 ALA A O 1
ATOM 750 N N . GLU A 1 99 ? 13.952 17.781 -8.417 1.00 97.94 99 GLU A N 1
ATOM 751 C CA . GLU A 1 99 ? 13.578 19.030 -7.740 1.00 97.94 99 GLU A CA 1
ATOM 752 C C . GLU A 1 99 ? 13.528 18.874 -6.215 1.00 97.94 99 GLU A C 1
ATOM 754 O O . GLU A 1 99 ? 14.050 19.727 -5.500 1.00 97.94 99 GLU A O 1
ATOM 759 N N . VAL A 1 100 ? 12.980 17.765 -5.704 1.00 97.62 100 VAL A N 1
ATOM 760 C CA . VAL A 1 100 ? 12.925 17.490 -4.255 1.00 97.62 100 VAL A CA 1
ATOM 761 C C . VAL A 1 100 ? 14.325 17.480 -3.638 1.00 97.62 100 VAL A C 1
ATOM 763 O O . VAL A 1 100 ? 14.570 18.143 -2.626 1.00 97.62 100 VAL A O 1
ATOM 766 N N . ILE A 1 101 ? 15.277 16.785 -4.265 1.00 96.94 101 ILE A N 1
ATOM 767 C CA . ILE A 1 101 ? 16.625 16.650 -3.700 1.00 96.94 101 ILE A CA 1
ATOM 768 C C . ILE A 1 101 ? 17.471 17.924 -3.801 1.00 96.94 101 ILE A C 1
ATOM 770 O O . ILE A 1 101 ? 18.427 18.052 -3.039 1.00 96.94 101 ILE A O 1
ATOM 774 N N . LYS A 1 102 ? 17.118 18.891 -4.668 1.00 96.06 102 LYS A N 1
ATOM 775 C CA . LYS A 1 102 ? 17.746 20.230 -4.658 1.00 96.06 102 LYS A CA 1
ATOM 776 C C . LYS A 1 102 ? 17.468 20.969 -3.353 1.00 96.06 102 LYS A C 1
ATOM 778 O O . LYS A 1 102 ? 18.327 21.710 -2.884 1.00 96.06 102 LYS A O 1
ATOM 783 N N . THR A 1 103 ? 16.278 20.777 -2.785 1.00 94.19 103 THR A N 1
ATOM 784 C CA . THR A 1 103 ? 15.896 21.370 -1.501 1.00 94.19 103 THR A CA 1
ATOM 785 C C . THR A 1 103 ? 16.580 20.643 -0.352 1.00 94.19 103 THR A C 1
ATOM 787 O O . THR A 1 103 ? 17.188 21.279 0.512 1.00 94.19 103 THR A O 1
ATOM 790 N N . LYS A 1 104 ? 16.485 19.306 -0.323 1.00 94.88 104 LYS A N 1
ATOM 791 C CA . LYS A 1 104 ? 17.092 18.485 0.730 1.00 94.88 104 LYS A CA 1
ATOM 792 C C . LYS A 1 104 ? 17.307 17.047 0.264 1.00 94.88 104 LYS A C 1
ATOM 794 O O . LYS A 1 104 ? 16.357 16.324 -0.015 1.00 94.88 104 LYS A O 1
ATOM 799 N N . GLU A 1 105 ? 18.558 16.592 0.245 1.00 96.19 105 GLU A N 1
ATOM 800 C CA . GLU A 1 105 ? 18.853 15.186 -0.052 1.00 96.19 105 GLU A CA 1
ATOM 801 C C . GLU A 1 105 ? 18.418 14.251 1.096 1.00 96.19 105 GLU A C 1
ATOM 803 O O . GLU A 1 105 ? 18.723 14.536 2.265 1.00 96.19 105 GLU A O 1
ATOM 808 N N . PRO A 1 106 ? 17.769 13.107 0.792 1.00 97.69 106 PRO A N 1
ATOM 809 C CA . PRO A 1 106 ? 17.339 12.149 1.804 1.00 97.69 106 PRO A CA 1
ATOM 810 C C . PRO A 1 106 ? 18.521 11.480 2.506 1.00 97.69 106 PRO A C 1
ATOM 812 O O . PRO A 1 106 ? 19.532 11.144 1.893 1.00 97.69 106 PRO A O 1
ATOM 815 N N . ASP A 1 107 ? 18.355 11.217 3.798 1.00 97.19 107 ASP A N 1
ATOM 816 C CA . ASP A 1 107 ? 19.188 10.265 4.541 1.00 97.19 107 ASP A CA 1
ATOM 817 C C . ASP A 1 107 ? 18.662 8.833 4.351 1.00 97.19 107 ASP A C 1
ATOM 819 O O . ASP A 1 107 ? 19.430 7.865 4.332 1.00 97.19 107 ASP A O 1
ATOM 823 N N . PHE A 1 108 ? 17.347 8.708 4.145 1.00 97.44 108 PHE A N 1
ATOM 824 C CA . PHE A 1 108 ? 16.664 7.457 3.848 1.00 97.44 108 PHE A CA 1
ATOM 825 C C . PHE A 1 108 ? 15.631 7.641 2.729 1.00 97.44 108 PHE A C 1
ATOM 827 O O . PHE A 1 108 ? 14.792 8.536 2.781 1.00 97.44 108 PHE A O 1
ATOM 834 N N . ALA A 1 109 ? 15.675 6.777 1.721 1.00 98.12 109 ALA A N 1
ATOM 835 C CA . ALA A 1 109 ? 14.668 6.692 0.674 1.00 98.12 109 ALA A CA 1
ATOM 836 C C . ALA A 1 109 ? 13.828 5.426 0.875 1.00 98.12 109 ALA A C 1
ATOM 838 O O . ALA A 1 109 ? 14.364 4.317 0.815 1.00 98.12 109 ALA A O 1
ATOM 839 N N . LEU A 1 110 ? 12.525 5.586 1.103 1.00 97.81 110 LEU A N 1
ATOM 840 C CA . LEU A 1 110 ? 11.578 4.480 1.239 1.00 97.81 110 LEU A CA 1
ATOM 841 C C . LEU A 1 110 ? 10.786 4.328 -0.059 1.00 97.81 110 LEU A C 1
ATOM 843 O O . LEU A 1 110 ? 9.919 5.142 -0.371 1.00 97.81 110 LEU A O 1
ATOM 847 N N . LEU A 1 111 ? 11.103 3.295 -0.828 1.00 96.06 111 LEU A N 1
ATOM 848 C CA . LEU A 1 111 ? 10.587 3.110 -2.181 1.00 96.06 111 LEU A CA 1
ATOM 849 C C . LEU A 1 111 ? 9.735 1.857 -2.239 1.00 96.06 111 LEU A C 1
ATOM 851 O O . LEU A 1 111 ? 10.119 0.824 -1.696 1.00 96.06 111 LEU A O 1
ATOM 855 N N . GLU A 1 112 ? 8.603 1.915 -2.921 1.00 91.81 112 GLU A N 1
ATOM 856 C CA . GLU A 1 112 ? 7.792 0.721 -3.112 1.00 91.81 112 GLU A CA 1
ATOM 857 C C . GLU A 1 112 ? 8.446 -0.280 -4.079 1.00 91.81 112 GLU A C 1
ATOM 859 O O . GLU A 1 112 ? 9.167 0.082 -5.009 1.00 91.81 112 GLU A O 1
ATOM 864 N N . SER A 1 113 ? 8.267 -1.570 -3.806 1.00 86.38 113 SER A N 1
ATOM 865 C CA . SER A 1 113 ? 8.943 -2.646 -4.533 1.00 86.38 113 SER A CA 1
ATOM 866 C C . SER A 1 113 ? 8.642 -2.702 -6.039 1.00 86.38 113 SER A C 1
ATOM 868 O O . SER A 1 113 ? 9.526 -3.049 -6.823 1.00 86.38 113 SER A O 1
ATOM 870 N N . MET A 1 114 ? 7.440 -2.322 -6.472 1.00 80.94 114 MET A N 1
ATOM 871 C CA . MET A 1 114 ? 7.011 -2.316 -7.871 1.00 80.94 114 MET A CA 1
ATOM 872 C C . MET A 1 114 ? 7.718 -1.228 -8.680 1.00 80.94 114 MET A C 1
ATOM 874 O O . MET A 1 114 ? 7.959 -1.426 -9.870 1.00 80.94 114 MET A O 1
ATOM 878 N N . ILE A 1 115 ? 8.161 -0.135 -8.048 1.00 86.88 115 ILE A N 1
ATOM 879 C CA . ILE A 1 115 ? 8.926 0.932 -8.712 1.00 86.88 115 ILE A CA 1
ATOM 880 C C . ILE A 1 115 ? 10.438 0.647 -8.753 1.00 86.88 115 ILE A C 1
ATOM 882 O O . ILE A 1 115 ? 11.249 1.573 -8.806 1.00 86.88 115 ILE A O 1
ATOM 886 N N . HIS A 1 116 ? 10.846 -0.626 -8.773 1.00 83.25 116 HIS A N 1
ATOM 887 C CA . HIS A 1 116 ? 12.247 -1.056 -8.683 1.00 83.25 116 HIS A CA 1
ATOM 888 C C . HIS A 1 116 ? 13.267 -0.331 -9.605 1.00 83.25 116 HIS A C 1
ATOM 890 O O . HIS A 1 116 ? 14.393 -0.116 -9.138 1.00 83.25 116 HIS A O 1
ATOM 896 N N . PRO A 1 117 ? 12.963 0.147 -10.840 1.00 87.38 117 PRO A N 1
ATOM 897 C CA . PRO A 1 117 ? 13.953 0.874 -11.645 1.00 87.38 117 PRO A CA 1
ATOM 898 C C . PRO A 1 117 ? 14.345 2.213 -11.006 1.00 87.38 117 PRO A C 1
ATOM 900 O O . PRO A 1 117 ? 15.438 2.734 -11.234 1.00 87.38 117 PRO A O 1
ATOM 903 N N . PHE A 1 118 ? 13.471 2.765 -10.162 1.00 93.31 118 PHE A N 1
ATOM 904 C CA . PHE A 1 118 ? 13.689 4.023 -9.465 1.00 93.31 118 PHE A CA 1
ATOM 905 C C . PHE A 1 118 ? 14.740 3.920 -8.346 1.00 93.31 118 PHE A C 1
ATOM 907 O O . PHE A 1 118 ? 15.373 4.915 -7.997 1.00 93.31 118 PHE A O 1
ATOM 914 N N . PHE A 1 119 ? 15.046 2.716 -7.851 1.00 93.69 119 PHE A N 1
ATOM 915 C CA . PHE A 1 119 ? 16.119 2.503 -6.870 1.00 93.69 119 PHE A CA 1
ATOM 916 C C . PHE A 1 119 ? 17.484 2.907 -7.442 1.00 93.69 119 PHE A C 1
ATOM 918 O O . PHE A 1 119 ? 18.327 3.456 -6.730 1.00 93.69 119 PHE A O 1
ATOM 925 N N . GLY A 1 1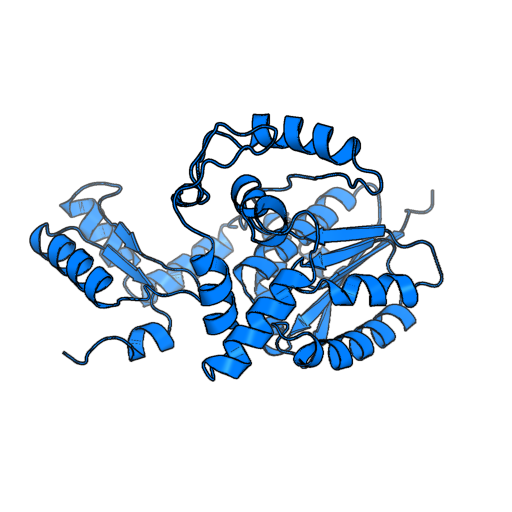20 ? 17.705 2.639 -8.735 1.00 93.06 120 GLY A N 1
ATOM 926 C CA . GLY A 1 120 ? 18.908 3.064 -9.448 1.00 93.06 120 GLY A CA 1
ATOM 927 C C . GLY A 1 120 ? 19.002 4.584 -9.559 1.00 93.06 120 GLY A C 1
ATOM 928 O O . GLY A 1 120 ? 20.078 5.138 -9.355 1.00 93.06 120 GLY A O 1
ATOM 929 N N . VAL A 1 121 ? 17.867 5.253 -9.791 1.00 96.00 121 VAL A N 1
ATOM 930 C CA . VAL A 1 121 ? 17.779 6.720 -9.860 1.00 96.00 121 VAL A CA 1
ATOM 931 C C . VAL A 1 121 ? 18.227 7.340 -8.548 1.00 96.00 121 VAL A C 1
ATOM 933 O O . VAL A 1 121 ? 19.189 8.103 -8.550 1.00 96.00 121 VAL A O 1
ATOM 936 N N . VAL A 1 122 ? 17.605 6.945 -7.433 1.00 97.31 122 VAL A N 1
ATOM 937 C CA . VAL A 1 122 ? 17.931 7.461 -6.094 1.00 97.31 122 VAL A CA 1
ATOM 938 C C . VAL A 1 122 ? 19.425 7.345 -5.802 1.00 97.31 122 VAL A C 1
ATOM 940 O O . VAL A 1 122 ? 20.039 8.315 -5.369 1.00 97.31 122 VAL A O 1
ATOM 943 N N . ARG A 1 123 ? 20.030 6.184 -6.089 1.00 95.31 123 ARG A N 1
ATOM 944 C CA . ARG A 1 123 ? 21.467 5.964 -5.871 1.00 95.31 123 ARG A CA 1
ATOM 945 C C . ARG A 1 123 ? 22.342 6.813 -6.790 1.00 95.31 123 ARG A C 1
ATOM 947 O O . ARG A 1 123 ? 23.349 7.333 -6.332 1.00 95.31 123 ARG A O 1
ATOM 954 N N . SER A 1 124 ? 21.978 6.938 -8.067 1.00 96.44 124 SER A N 1
ATOM 955 C CA . SER A 1 124 ? 22.760 7.703 -9.049 1.00 96.44 124 SER A CA 1
ATOM 956 C C . SER A 1 124 ? 22.695 9.215 -8.838 1.00 96.44 124 SER A C 1
ATOM 958 O O . SER A 1 124 ? 23.608 9.924 -9.245 1.00 96.44 124 SER A O 1
ATOM 960 N N . SER A 1 125 ? 21.620 9.704 -8.218 1.00 96.56 125 SER A N 1
ATOM 961 C CA . SER A 1 125 ? 21.394 11.128 -7.970 1.00 96.56 125 SER A CA 1
ATOM 962 C C . SER A 1 125 ? 21.916 11.603 -6.614 1.00 96.56 125 SER A C 1
ATOM 964 O O . SER A 1 125 ? 21.954 12.807 -6.384 1.00 96.56 125 SER A O 1
ATOM 966 N N . ALA A 1 126 ? 22.284 10.693 -5.709 1.00 95.25 126 ALA A N 1
ATOM 967 C CA . ALA A 1 126 ? 22.745 11.046 -4.373 1.00 95.25 126 ALA A CA 1
ATOM 968 C C . ALA A 1 126 ? 24.188 11.572 -4.399 1.00 95.25 126 ALA A C 1
ATOM 970 O O . ALA A 1 126 ? 25.074 10.938 -4.974 1.00 95.25 126 ALA A O 1
ATOM 971 N N . THR A 1 127 ? 24.440 12.701 -3.733 1.00 96.25 127 THR A N 1
ATOM 972 C CA . THR A 1 127 ? 25.802 13.238 -3.552 1.00 96.25 127 THR A CA 1
ATOM 973 C C . THR A 1 127 ? 26.408 12.830 -2.209 1.00 96.25 127 THR A C 1
ATOM 975 O O . THR A 1 127 ? 27.624 12.899 -2.021 1.00 96.25 127 THR A O 1
ATOM 978 N N . LYS A 1 128 ? 25.572 12.332 -1.290 1.00 94.81 128 LYS A N 1
ATOM 979 C CA . LYS A 1 128 ? 25.965 11.720 -0.014 1.00 94.81 128 LYS A CA 1
ATOM 980 C C . LYS A 1 128 ? 25.497 10.259 0.083 1.00 94.81 128 LYS A C 1
ATOM 982 O O . LYS A 1 128 ? 24.612 9.840 -0.664 1.00 94.81 128 LYS A O 1
ATOM 987 N N . PRO A 1 129 ? 26.040 9.460 1.021 1.00 94.44 129 PRO A N 1
ATOM 988 C CA . PRO A 1 129 ? 25.512 8.127 1.287 1.00 94.44 129 PRO A CA 1
ATOM 989 C C . PRO A 1 129 ? 24.023 8.177 1.663 1.00 94.44 129 PRO A C 1
ATOM 991 O O . PRO A 1 129 ? 23.659 8.782 2.668 1.00 94.44 129 PRO A O 1
ATOM 994 N N . VAL A 1 130 ? 23.179 7.501 0.879 1.00 96.25 130 VAL A N 1
ATOM 995 C CA . VAL A 1 130 ? 21.736 7.364 1.125 1.00 96.25 130 VAL A CA 1
ATOM 996 C C . VAL A 1 130 ? 21.395 5.915 1.465 1.00 96.25 130 VAL A C 1
ATOM 998 O O . VAL A 1 130 ? 21.851 4.975 0.804 1.00 96.25 130 VAL A O 1
ATOM 1001 N N . LYS A 1 131 ? 20.587 5.707 2.507 1.00 96.12 131 LYS A N 1
ATOM 1002 C CA . LYS A 1 131 ? 20.001 4.393 2.800 1.00 96.12 131 LYS A CA 1
ATOM 1003 C C . LYS A 1 131 ? 18.740 4.216 1.960 1.00 96.12 131 LYS A C 1
ATOM 1005 O O . LYS A 1 131 ? 17.934 5.130 1.867 1.00 96.12 131 LYS A O 1
ATOM 1010 N N . VAL A 1 132 ? 18.556 3.047 1.353 1.00 95.81 132 VAL A N 1
ATOM 1011 C CA . VAL A 1 132 ? 17.376 2.756 0.524 1.00 95.81 132 VAL A CA 1
ATOM 1012 C C . VAL A 1 132 ? 16.651 1.557 1.113 1.00 95.81 132 VAL A C 1
ATOM 1014 O O . VAL A 1 132 ? 17.256 0.496 1.258 1.00 95.81 132 VAL A O 1
ATOM 1017 N N . GLY A 1 133 ? 15.380 1.736 1.458 1.00 94.88 133 GLY A N 1
ATOM 1018 C CA . GLY A 1 133 ? 14.483 0.679 1.909 1.00 94.88 133 GLY A CA 1
ATOM 1019 C C . GLY A 1 133 ? 13.469 0.332 0.826 1.00 94.88 133 GLY A C 1
ATOM 1020 O O . GLY A 1 133 ? 12.922 1.228 0.183 1.00 94.88 133 GLY A O 1
ATOM 1021 N N . ALA A 1 134 ? 13.215 -0.962 0.643 1.00 92.69 134 ALA A N 1
ATOM 1022 C CA . ALA A 1 134 ? 12.115 -1.448 -0.178 1.00 92.69 134 ALA A CA 1
ATOM 1023 C C . ALA A 1 134 ? 10.872 -1.646 0.696 1.00 92.69 134 ALA A C 1
ATOM 1025 O O . ALA A 1 134 ? 10.921 -2.345 1.708 1.00 92.69 134 ALA A O 1
ATOM 1026 N N . TRP A 1 135 ? 9.762 -1.034 0.303 1.00 93.38 135 TRP A N 1
ATOM 1027 C CA . TRP A 1 135 ? 8.465 -1.212 0.930 1.00 93.38 135 TRP A CA 1
ATOM 1028 C C . TRP A 1 135 ? 7.709 -2.358 0.268 1.00 93.38 135 TRP A C 1
ATOM 1030 O O . TRP A 1 135 ? 7.507 -2.354 -0.948 1.00 93.38 135 TRP A O 1
ATOM 1040 N N . LEU A 1 136 ? 7.293 -3.319 1.091 1.00 88.75 136 LEU A N 1
ATOM 1041 C CA . LEU A 1 136 ? 6.573 -4.523 0.692 1.00 88.75 136 LEU A CA 1
ATOM 1042 C C . LEU A 1 136 ? 5.273 -4.602 1.505 1.00 88.75 136 LEU A C 1
ATOM 1044 O O . LEU A 1 136 ? 5.293 -5.087 2.636 1.00 88.75 136 LEU A O 1
ATOM 1048 N N . PRO A 1 137 ? 4.139 -4.112 0.976 1.00 88.12 137 PRO A N 1
ATOM 1049 C CA . PRO A 1 137 ? 2.861 -4.097 1.686 1.00 88.12 137 PRO A CA 1
ATOM 1050 C C . PRO A 1 137 ? 2.127 -5.445 1.575 1.00 88.12 137 PRO A C 1
ATOM 1052 O O . PRO A 1 137 ? 0.924 -5.494 1.333 1.00 88.12 137 PRO A O 1
ATOM 1055 N N . VAL A 1 138 ? 2.859 -6.548 1.729 1.00 81.19 138 VAL A N 1
ATOM 1056 C CA . VAL A 1 138 ? 2.349 -7.919 1.614 1.00 81.19 138 VAL A CA 1
ATOM 1057 C C . VAL A 1 138 ? 2.875 -8.779 2.760 1.00 81.19 138 VAL A C 1
ATOM 1059 O O . VAL A 1 138 ? 3.913 -8.478 3.351 1.00 81.19 138 VAL A O 1
ATOM 1062 N N . ALA A 1 139 ? 2.162 -9.864 3.062 1.00 77.00 139 ALA A N 1
ATOM 1063 C CA . ALA A 1 139 ? 2.645 -10.886 3.981 1.00 77.00 139 ALA A CA 1
ATOM 1064 C C . ALA A 1 139 ? 3.947 -11.506 3.450 1.00 77.00 139 ALA A C 1
ATOM 1066 O O . ALA A 1 139 ? 4.107 -11.700 2.241 1.00 77.00 139 ALA A O 1
ATOM 1067 N N . LEU A 1 140 ? 4.864 -11.864 4.351 1.00 74.50 140 LEU A N 1
ATOM 1068 C CA . LEU A 1 140 ? 6.134 -12.493 3.978 1.00 74.50 140 LEU A CA 1
ATOM 1069 C C . LEU A 1 140 ? 5.948 -13.747 3.091 1.00 74.50 140 LEU A C 1
ATOM 1071 O O . LEU A 1 140 ? 6.624 -13.811 2.064 1.00 74.50 140 LEU A O 1
ATOM 1075 N N . PRO A 1 141 ? 5.040 -14.701 3.403 1.00 67.25 141 PRO A N 1
ATOM 1076 C CA . PRO A 1 141 ? 4.785 -15.836 2.509 1.00 67.25 141 PRO A CA 1
ATOM 1077 C C . PRO A 1 141 ? 4.275 -15.435 1.117 1.00 67.25 141 PRO A C 1
ATOM 1079 O O . PRO A 1 141 ? 4.633 -16.064 0.127 1.00 67.25 141 PRO A O 1
ATOM 1082 N N . SER A 1 142 ? 3.472 -14.372 1.012 1.00 69.94 142 SER A N 1
ATOM 1083 C CA . SER A 1 142 ? 3.005 -13.879 -0.291 1.00 69.94 142 SER A CA 1
ATOM 1084 C C . SER A 1 142 ? 4.141 -13.273 -1.108 1.00 69.94 142 SER A C 1
ATOM 1086 O O . SER A 1 142 ? 4.156 -13.379 -2.327 1.00 69.94 142 SER A O 1
ATOM 1088 N N . TRP A 1 143 ? 5.116 -12.643 -0.454 1.00 69.25 143 TRP A N 1
ATOM 1089 C CA . TRP A 1 143 ? 6.296 -12.140 -1.148 1.00 69.25 143 TRP A CA 1
ATOM 1090 C C . TRP A 1 143 ? 7.216 -13.273 -1.610 1.00 69.25 143 TRP A C 1
ATOM 1092 O O . TRP A 1 143 ? 7.707 -13.235 -2.737 1.00 69.25 143 TRP A O 1
ATOM 1102 N N . THR A 1 144 ? 7.417 -14.310 -0.794 1.00 63.12 144 THR A N 1
ATOM 1103 C CA . THR A 1 144 ? 8.242 -15.454 -1.202 1.00 63.12 144 THR A CA 1
ATOM 1104 C C . THR A 1 144 ? 7.604 -16.255 -2.340 1.00 63.12 144 THR A C 1
ATOM 1106 O O . THR A 1 144 ? 8.346 -16.859 -3.111 1.00 63.12 144 THR A O 1
ATOM 1109 N N . SER A 1 145 ? 6.277 -16.201 -2.520 1.00 59.62 145 SER A N 1
ATOM 1110 C CA . SER A 1 145 ? 5.558 -16.786 -3.663 1.00 59.62 145 SER A CA 1
ATOM 1111 C C . SER A 1 145 ? 5.497 -15.894 -4.918 1.00 59.62 145 SER A C 1
ATOM 1113 O O . SER A 1 145 ? 5.076 -16.367 -5.981 1.00 59.62 145 SER A O 1
ATOM 1115 N N . MET A 1 146 ? 5.956 -14.632 -4.861 1.00 64.19 146 MET A N 1
ATOM 1116 C CA . MET A 1 146 ? 6.019 -13.767 -6.047 1.00 64.19 146 MET A CA 1
ATOM 1117 C C . MET A 1 146 ? 6.988 -14.328 -7.096 1.00 64.19 146 MET A C 1
ATOM 1119 O O . MET A 1 146 ? 8.074 -14.823 -6.775 1.00 64.19 146 MET A O 1
ATOM 1123 N N . ALA A 1 147 ? 6.589 -14.193 -8.369 1.00 51.62 147 ALA A N 1
ATOM 1124 C CA . ALA A 1 147 ? 7.239 -14.762 -9.554 1.00 51.62 147 ALA A CA 1
ATOM 1125 C C . ALA A 1 147 ? 8.787 -14.778 -9.499 1.00 51.62 147 ALA A C 1
ATOM 1127 O O . ALA A 1 147 ? 9.379 -15.838 -9.705 1.00 51.62 147 ALA A O 1
ATOM 1128 N N . PRO A 1 148 ? 9.484 -13.680 -9.139 1.00 52.88 148 PRO A N 1
ATOM 1129 C CA . PRO A 1 148 ? 10.940 -13.644 -9.246 1.00 52.88 148 PRO A CA 1
ATOM 1130 C C . PRO A 1 148 ? 11.684 -14.551 -8.255 1.00 52.88 148 PRO A C 1
ATOM 1132 O O . PRO A 1 148 ? 12.790 -14.988 -8.554 1.00 52.88 148 PRO A O 1
ATOM 1135 N N . ILE A 1 149 ? 11.108 -14.855 -7.086 1.00 55.75 149 ILE A N 1
ATOM 1136 C CA . ILE A 1 149 ? 11.827 -15.559 -6.007 1.00 55.75 149 ILE A CA 1
ATOM 1137 C C . ILE A 1 149 ? 11.701 -17.080 -6.148 1.00 55.75 149 ILE A C 1
ATOM 1139 O O . ILE A 1 149 ? 12.691 -17.794 -5.981 1.00 55.75 149 ILE A O 1
ATOM 1143 N N . CYS A 1 150 ? 10.514 -17.580 -6.511 1.00 53.16 150 CYS A N 1
ATOM 1144 C CA . CYS A 1 150 ? 10.270 -19.017 -6.681 1.00 53.16 150 CYS A CA 1
ATOM 1145 C C . CYS A 1 150 ? 10.441 -19.525 -8.120 1.00 53.16 150 CYS A C 1
ATOM 1147 O O . CYS A 1 150 ? 10.713 -20.712 -8.314 1.00 53.16 150 CYS A O 1
ATOM 1149 N N . TYR A 1 151 ? 10.242 -18.686 -9.137 1.00 53.47 151 TYR A N 1
ATOM 1150 C CA . TYR A 1 151 ? 10.211 -19.139 -10.536 1.00 53.47 151 TYR A CA 1
ATOM 1151 C C . TYR A 1 151 ? 11.435 -18.688 -11.330 1.00 53.47 151 TYR A C 1
ATOM 1153 O O . TYR A 1 151 ? 11.775 -19.305 -12.333 1.00 53.47 151 TYR A O 1
ATOM 1161 N N . ILE A 1 152 ? 12.107 -17.626 -10.880 1.00 53.53 152 ILE A N 1
ATOM 1162 C CA . ILE A 1 152 ? 13.040 -16.865 -11.721 1.00 53.53 152 ILE A CA 1
ATOM 1163 C C . ILE A 1 152 ? 14.294 -16.471 -10.937 1.00 53.53 152 ILE A C 1
ATOM 1165 O O . ILE A 1 152 ? 14.952 -15.468 -11.212 1.00 53.53 152 ILE A O 1
ATOM 1169 N N . ARG A 1 153 ? 14.627 -17.313 -9.952 1.00 52.84 153 ARG A N 1
ATOM 1170 C CA . ARG A 1 153 ? 15.717 -17.109 -8.995 1.00 52.84 153 ARG A CA 1
ATOM 1171 C C . ARG A 1 153 ? 17.051 -16.792 -9.678 1.00 52.84 153 ARG A C 1
ATOM 1173 O O . ARG A 1 153 ? 17.858 -16.060 -9.113 1.00 52.84 153 ARG A O 1
ATOM 1180 N N . ASP A 1 154 ? 17.239 -17.305 -10.893 1.00 54.81 154 ASP A N 1
ATOM 1181 C CA . ASP A 1 154 ? 18.499 -17.228 -11.625 1.00 54.81 154 ASP A CA 1
ATOM 1182 C C . ASP A 1 154 ? 18.489 -16.211 -12.793 1.00 54.81 154 ASP A C 1
ATOM 1184 O O . ASP A 1 154 ? 19.563 -15.855 -13.274 1.00 54.81 154 ASP A O 1
ATOM 1188 N N . ASP A 1 155 ? 17.329 -15.685 -13.227 1.00 65.75 155 ASP A N 1
ATOM 1189 C CA . ASP A 1 155 ? 17.253 -14.649 -14.283 1.00 65.75 155 ASP A CA 1
ATOM 1190 C C . ASP A 1 155 ? 16.042 -13.704 -14.140 1.00 65.75 155 ASP A C 1
ATOM 1192 O O . ASP A 1 155 ? 15.077 -13.810 -14.895 1.00 65.75 155 ASP A O 1
ATOM 1196 N N . PRO A 1 156 ? 16.073 -12.717 -13.231 1.00 61.34 156 PRO A N 1
ATOM 1197 C CA . PRO A 1 156 ? 14.961 -11.784 -13.017 1.00 61.34 156 PRO A CA 1
ATOM 1198 C C . PRO A 1 156 ? 14.431 -11.081 -14.284 1.00 61.34 156 PRO A C 1
ATOM 1200 O O . PRO A 1 156 ? 13.291 -10.616 -14.287 1.00 61.34 156 PRO A O 1
ATOM 1203 N N . GLN A 1 157 ? 15.224 -10.999 -15.361 1.00 71.56 157 GLN A N 1
ATOM 1204 C CA . GLN A 1 157 ? 14.803 -10.414 -16.638 1.00 71.56 157 GLN A CA 1
ATOM 1205 C C . GLN A 1 157 ? 13.949 -11.369 -17.481 1.00 71.56 157 GLN A C 1
ATOM 1207 O O . GLN A 1 157 ? 13.161 -10.905 -18.309 1.00 71.56 157 GLN A O 1
ATOM 1212 N N . ALA A 1 158 ? 14.033 -12.681 -17.249 1.00 76.56 158 ALA A N 1
ATOM 1213 C CA . ALA A 1 158 ? 13.221 -13.675 -17.944 1.00 76.56 158 ALA A CA 1
ATOM 1214 C C . ALA A 1 158 ? 11.720 -13.442 -17.733 1.00 76.56 158 ALA A C 1
ATOM 1216 O O . ALA A 1 158 ? 10.960 -13.574 -18.691 1.00 76.56 158 ALA A O 1
ATOM 1217 N N . TYR A 1 159 ? 11.295 -13.009 -16.534 1.00 77.81 159 TYR A N 1
ATOM 1218 C CA . TYR A 1 159 ? 9.891 -12.650 -16.291 1.00 77.81 159 TYR A CA 1
ATOM 1219 C C . TYR A 1 159 ? 9.434 -11.535 -17.218 1.00 77.81 159 TYR A C 1
ATOM 1221 O O . TYR A 1 159 ? 8.442 -11.660 -17.924 1.00 77.81 159 TYR A O 1
ATOM 1229 N N . VAL A 1 160 ? 10.184 -10.431 -17.211 1.00 77.75 160 VAL A N 1
ATOM 1230 C CA . VAL A 1 160 ? 9.841 -9.216 -17.944 1.00 77.75 160 VAL A CA 1
ATOM 1231 C C . VAL A 1 160 ? 9.779 -9.531 -19.433 1.00 77.75 160 VAL A C 1
ATOM 1233 O O . VAL A 1 160 ? 8.826 -9.140 -20.103 1.00 77.75 160 VAL A O 1
ATOM 1236 N N . LYS A 1 161 ? 10.737 -10.319 -19.930 1.00 83.44 161 LYS A N 1
ATOM 1237 C CA . LYS A 1 161 ? 10.753 -10.795 -21.312 1.00 83.44 161 LYS A CA 1
ATOM 1238 C C . LYS A 1 161 ? 9.552 -11.687 -21.635 1.00 83.44 161 LYS A C 1
ATOM 1240 O O . LYS A 1 161 ? 8.977 -11.540 -22.711 1.00 83.44 161 LYS A O 1
ATOM 1245 N N . GLN A 1 162 ? 9.161 -12.591 -20.735 1.00 85.12 162 GLN A N 1
ATOM 1246 C CA . GLN A 1 162 ? 7.977 -13.430 -20.919 1.00 85.12 162 GLN A CA 1
ATOM 1247 C C . GLN A 1 162 ? 6.714 -12.571 -20.995 1.00 85.12 162 GLN A C 1
ATOM 1249 O O . GLN A 1 162 ? 5.961 -12.718 -21.948 1.00 85.12 162 GLN A O 1
ATOM 1254 N N . VAL A 1 163 ? 6.528 -11.617 -20.077 1.00 83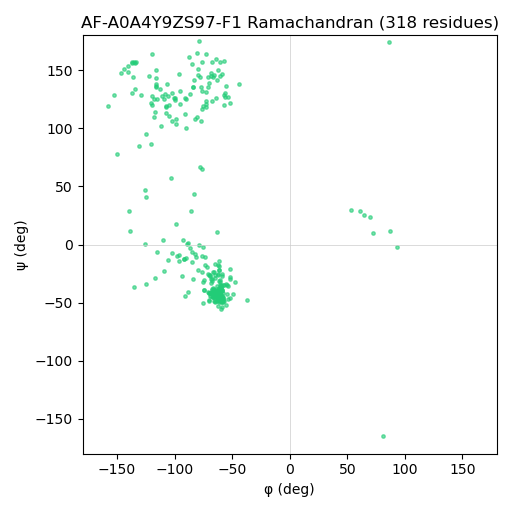.88 163 VAL A N 1
ATOM 1255 C CA . VAL A 1 163 ? 5.388 -10.687 -20.115 1.00 83.88 163 VAL A CA 1
ATOM 1256 C C . VAL A 1 163 ? 5.360 -9.908 -21.429 1.00 83.88 163 VAL A C 1
ATOM 1258 O O . VAL A 1 163 ? 4.328 -9.867 -22.089 1.00 83.88 163 VAL A O 1
ATOM 1261 N N . GLN A 1 164 ? 6.493 -9.346 -21.862 1.00 86.56 164 GLN A N 1
ATOM 1262 C CA . GLN A 1 164 ? 6.597 -8.635 -23.143 1.00 86.56 164 GLN A CA 1
ATOM 1263 C C . GLN A 1 164 ? 6.267 -9.532 -24.344 1.00 86.56 164 GLN A C 1
ATOM 1265 O O . GLN A 1 164 ? 5.613 -9.084 -25.284 1.00 86.56 164 GLN A O 1
ATOM 1270 N N . THR A 1 165 ? 6.696 -10.795 -24.306 1.00 90.31 165 THR A N 1
ATOM 1271 C CA . THR A 1 165 ? 6.391 -11.787 -25.345 1.00 90.31 165 THR A CA 1
ATOM 1272 C C . THR A 1 165 ? 4.894 -12.082 -25.370 1.00 90.31 165 THR A C 1
ATOM 1274 O O . THR A 1 165 ? 4.273 -11.945 -26.417 1.00 90.31 165 THR A O 1
ATOM 1277 N N . THR A 1 166 ? 4.285 -12.357 -24.214 1.00 89.88 166 THR A N 1
ATOM 1278 C CA . THR A 1 166 ? 2.840 -12.577 -24.077 1.00 89.88 166 THR A CA 1
ATOM 1279 C C . THR A 1 166 ? 2.029 -11.373 -24.562 1.00 89.88 166 THR A C 1
ATOM 1281 O O . THR A 1 166 ? 1.038 -11.552 -25.268 1.00 89.88 166 THR A O 1
ATOM 1284 N N . MET A 1 167 ? 2.453 -10.143 -24.244 1.00 91.44 167 MET A N 1
ATOM 1285 C CA . MET A 1 167 ? 1.825 -8.923 -24.767 1.00 91.44 167 MET A CA 1
ATOM 1286 C C . MET A 1 167 ? 1.870 -8.884 -26.298 1.00 91.44 167 MET A C 1
ATOM 1288 O O . MET A 1 167 ? 0.848 -8.635 -26.933 1.00 91.44 167 MET A O 1
ATOM 1292 N N . ALA A 1 168 ? 3.039 -9.140 -26.892 1.00 92.69 168 ALA A N 1
ATOM 1293 C CA . ALA A 1 168 ? 3.227 -9.092 -28.339 1.00 92.69 168 ALA A CA 1
ATOM 1294 C C . ALA A 1 168 ? 2.456 -10.200 -29.075 1.00 92.69 168 ALA A C 1
ATOM 1296 O O . ALA A 1 168 ? 1.861 -9.941 -30.118 1.00 92.69 168 ALA A O 1
ATOM 1297 N N . GLU A 1 169 ? 2.449 -11.419 -28.534 1.00 95.31 169 GLU A N 1
ATOM 1298 C CA . GLU A 1 169 ? 1.807 -12.586 -29.147 1.00 95.31 169 GLU A CA 1
ATOM 1299 C C . GLU A 1 169 ? 0.282 -12.553 -29.028 1.00 95.31 169 GLU A C 1
ATOM 1301 O O . GLU A 1 169 ? -0.415 -12.931 -29.969 1.00 95.31 169 GLU A O 1
ATOM 1306 N N . LYS A 1 170 ? -0.246 -12.108 -27.880 1.00 93.69 170 LYS A N 1
ATOM 1307 C CA . LYS A 1 170 ? -1.686 -12.146 -27.585 1.00 93.69 170 LYS A CA 1
ATOM 1308 C C . LYS A 1 170 ? -2.391 -10.796 -27.750 1.00 93.69 170 LYS A C 1
ATOM 1310 O O . LYS A 1 170 ? -3.611 -10.744 -27.648 1.00 93.69 170 LYS A O 1
ATOM 1315 N N . GLY A 1 171 ? -1.652 -9.710 -27.987 1.00 90.69 171 GLY A N 1
ATOM 1316 C CA . GLY A 1 171 ? -2.213 -8.356 -28.069 1.00 90.69 171 GLY A CA 1
ATOM 1317 C C . GLY A 1 171 ? -2.811 -7.861 -26.747 1.00 90.69 171 GLY A C 1
ATOM 1318 O O . GLY A 1 171 ? -3.720 -7.036 -26.759 1.00 90.69 171 GLY A O 1
ATOM 1319 N N . LEU A 1 172 ? -2.332 -8.395 -25.621 1.00 86.12 172 LEU A N 1
ATOM 1320 C CA . LEU A 1 172 ? -2.857 -8.120 -24.284 1.00 86.12 172 LEU A CA 1
ATOM 1321 C C . LEU A 1 172 ? -2.249 -6.859 -23.667 1.00 86.12 172 LEU A C 1
ATOM 1323 O O . LEU A 1 172 ? -1.105 -6.487 -23.952 1.00 86.12 172 LEU A O 1
ATOM 1327 N N . GLY A 1 173 ? -2.990 -6.249 -22.738 1.00 80.62 173 GLY A N 1
ATOM 1328 C CA . GLY A 1 173 ? -2.420 -5.261 -21.829 1.00 80.62 173 GLY A CA 1
ATOM 1329 C C . GLY A 1 173 ? -1.365 -5.892 -20.914 1.00 80.62 173 GLY A C 1
ATOM 1330 O O . GLY A 1 173 ? -1.352 -7.102 -20.689 1.00 80.62 173 GLY A O 1
ATOM 1331 N N . TYR A 1 174 ? -0.485 -5.067 -20.336 1.00 78.38 174 TYR A N 1
ATOM 1332 C CA . TYR A 1 174 ? 0.576 -5.559 -19.447 1.00 78.38 174 TYR A CA 1
ATOM 1333 C C . TYR A 1 174 ? 0.028 -6.412 -18.297 1.00 78.38 174 TYR A C 1
ATOM 1335 O O . TYR A 1 174 ? 0.601 -7.451 -18.000 1.00 78.38 174 TYR A O 1
ATOM 1343 N N . MET A 1 175 ? -1.083 -6.005 -17.670 1.00 75.81 175 MET A N 1
ATOM 1344 C CA . MET A 1 175 ? -1.642 -6.740 -16.530 1.00 75.81 175 MET A CA 1
ATOM 1345 C C . MET A 1 175 ? -2.159 -8.116 -16.902 1.00 75.81 175 MET A C 1
ATOM 1347 O O . MET A 1 175 ? -1.846 -9.083 -16.219 1.00 75.81 175 MET A O 1
ATOM 1351 N N . GLU A 1 176 ? -2.894 -8.216 -18.002 1.00 80.50 176 GLU A N 1
ATOM 1352 C CA . GLU A 1 176 ? -3.395 -9.496 -18.493 1.00 80.50 176 GLU A CA 1
ATOM 1353 C C . GLU A 1 176 ? -2.230 -10.402 -18.896 1.00 80.50 176 GLU A C 1
ATOM 1355 O O . GLU A 1 176 ? -2.203 -11.570 -18.525 1.00 80.50 176 GLU A O 1
ATOM 1360 N N . ALA A 1 177 ? -1.216 -9.852 -19.571 1.00 84.88 177 ALA A N 1
ATOM 1361 C CA . ALA A 1 177 ? -0.020 -10.593 -19.949 1.00 84.88 177 ALA A CA 1
ATOM 1362 C C . ALA A 1 177 ? 0.837 -11.017 -18.744 1.00 84.88 177 ALA A C 1
ATOM 1364 O O . ALA A 1 177 ? 1.388 -12.114 -18.745 1.00 84.88 177 ALA A O 1
ATOM 1365 N N . ALA A 1 178 ? 0.953 -10.175 -17.716 1.00 80.25 178 ALA A N 1
ATOM 1366 C CA . ALA A 1 178 ? 1.664 -10.484 -16.480 1.00 80.25 178 ALA A CA 1
ATOM 1367 C C . ALA A 1 178 ? 0.932 -11.558 -15.676 1.00 80.25 178 ALA A C 1
ATOM 1369 O O . ALA A 1 178 ? 1.560 -12.508 -15.218 1.00 80.25 178 ALA A O 1
ATOM 1370 N N . SER A 1 179 ? -0.391 -11.447 -15.549 1.00 79.31 179 SER A N 1
ATOM 1371 C CA . SER A 1 179 ? -1.225 -12.481 -14.941 1.00 79.31 179 SER A CA 1
ATOM 1372 C C . SER A 1 179 ? -1.129 -13.796 -15.706 1.00 79.31 179 SER A C 1
ATOM 1374 O O . SER A 1 179 ? -0.915 -14.827 -15.084 1.00 79.31 179 SER A O 1
ATOM 1376 N N . ASP A 1 180 ? -1.211 -13.778 -17.034 1.00 81.62 180 ASP A N 1
ATOM 1377 C CA . ASP A 1 180 ? -1.083 -14.975 -17.871 1.00 81.62 180 ASP A CA 1
ATOM 1378 C C . ASP A 1 180 ? 0.311 -15.611 -17.750 1.00 81.62 180 ASP A C 1
ATOM 1380 O O . ASP A 1 180 ? 0.426 -16.811 -17.503 1.00 81.62 180 ASP A O 1
ATOM 1384 N N . ALA A 1 181 ? 1.377 -14.807 -17.815 1.00 81.69 181 ALA A N 1
ATOM 1385 C CA . ALA A 1 181 ? 2.741 -15.278 -17.602 1.00 81.69 181 ALA A CA 1
ATOM 1386 C C . ALA A 1 181 ? 2.907 -15.889 -16.205 1.00 81.69 181 ALA A C 1
ATOM 1388 O O . ALA A 1 181 ? 3.462 -16.977 -16.083 1.00 81.69 181 ALA A O 1
ATOM 1389 N N . TYR A 1 182 ? 2.396 -15.238 -15.159 1.00 77.69 182 TYR A N 1
ATOM 1390 C CA . TYR A 1 182 ? 2.435 -15.752 -13.792 1.00 77.69 182 TYR A CA 1
ATOM 1391 C C . TYR A 1 182 ? 1.667 -17.071 -13.645 1.00 77.69 182 TYR A C 1
ATOM 1393 O O . TYR A 1 182 ? 2.229 -18.062 -13.182 1.00 77.69 182 TYR A O 1
ATOM 1401 N N . LEU A 1 183 ? 0.406 -17.101 -14.081 1.00 77.81 183 LEU A N 1
ATOM 1402 C CA . LEU A 1 183 ? -0.477 -18.261 -13.966 1.00 77.81 183 LEU A CA 1
ATOM 1403 C C . LEU A 1 183 ? 0.017 -19.448 -14.798 1.00 77.81 183 LEU A C 1
ATOM 1405 O O . LEU A 1 183 ? -0.177 -20.585 -14.382 1.00 77.81 183 LEU A O 1
ATOM 1409 N N . SER A 1 184 ? 0.726 -19.210 -15.909 1.00 79.56 184 SER A N 1
ATOM 1410 C CA . SER A 1 184 ? 1.337 -20.281 -16.712 1.00 79.56 184 SER A CA 1
ATOM 1411 C C . SER A 1 184 ? 2.374 -21.115 -15.949 1.00 79.56 184 SER A C 1
ATOM 1413 O O . SER A 1 184 ? 2.683 -22.236 -16.355 1.00 79.56 184 SER A O 1
ATOM 1415 N N . HIS A 1 185 ? 2.895 -20.593 -14.834 1.00 75.06 185 H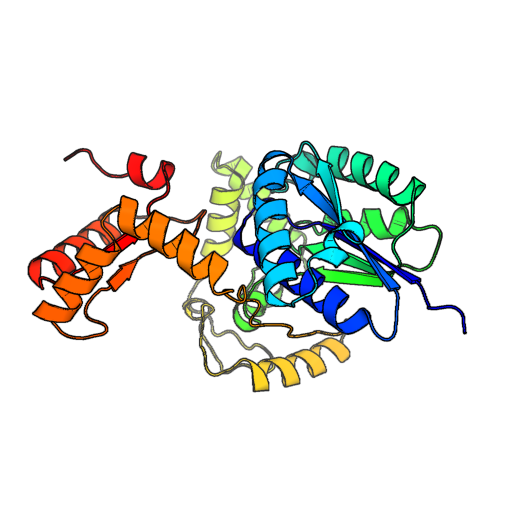IS A N 1
ATOM 1416 C CA . HIS A 1 185 ? 3.843 -21.301 -13.976 1.00 75.06 185 HIS A CA 1
ATOM 1417 C C . HIS A 1 185 ? 3.203 -21.969 -12.757 1.00 75.06 185 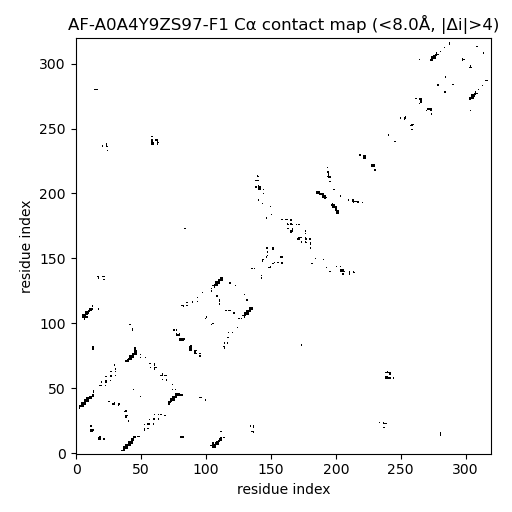HIS A C 1
ATOM 1419 O O . HIS A 1 185 ? 3.889 -22.743 -12.089 1.00 75.06 185 HIS A O 1
ATOM 1425 N N . VAL A 1 186 ? 1.925 -21.704 -12.470 1.00 75.94 186 VAL A N 1
ATOM 1426 C CA . VAL A 1 186 ? 1.195 -22.334 -11.363 1.00 75.94 186 VAL A CA 1
ATOM 1427 C C . VAL A 1 186 ? 0.699 -23.701 -11.831 1.00 75.94 186 VAL A C 1
ATOM 1429 O O . VAL A 1 186 ? -0.192 -23.792 -12.673 1.00 75.94 186 VAL A O 1
ATOM 1432 N N . ASN A 1 187 ? 1.303 -24.776 -11.327 1.00 80.75 187 ASN A N 1
ATOM 1433 C CA . ASN A 1 187 ? 1.052 -26.139 -11.815 1.00 80.75 187 ASN A CA 1
ATOM 1434 C C . ASN A 1 187 ? 0.950 -27.209 -10.715 1.00 80.75 187 ASN A C 1
ATOM 1436 O O . ASN A 1 187 ? 0.928 -28.404 -11.014 1.00 80.75 187 ASN A O 1
ATOM 1440 N N . GLY A 1 188 ? 0.856 -26.806 -9.450 1.00 77.81 188 GLY A N 1
ATOM 1441 C CA . GLY A 1 188 ? 0.749 -27.693 -8.294 1.00 77.81 188 GLY A CA 1
ATOM 1442 C C . GLY A 1 188 ? 2.083 -28.161 -7.731 1.00 77.81 188 GLY A C 1
ATOM 1443 O O . GLY A 1 188 ? 2.103 -29.088 -6.918 1.00 77.81 188 GLY A O 1
ATOM 1444 N N . ARG A 1 189 ? 3.212 -27.574 -8.148 1.00 79.50 189 ARG A N 1
ATOM 1445 C CA . ARG A 1 189 ? 4.527 -27.987 -7.641 1.00 79.50 189 ARG A CA 1
ATOM 1446 C C . ARG A 1 189 ? 4.689 -27.625 -6.169 1.00 79.50 189 ARG A C 1
ATOM 1448 O O . ARG A 1 189 ? 4.223 -26.588 -5.705 1.00 79.50 189 ARG A O 1
ATOM 1455 N N . VAL A 1 190 ? 5.439 -28.455 -5.452 1.00 80.75 190 VAL A N 1
ATOM 1456 C CA . VAL A 1 190 ? 5.800 -28.191 -4.057 1.00 80.75 190 VAL A CA 1
ATOM 1457 C C . VAL A 1 190 ? 6.888 -27.118 -3.997 1.00 80.75 190 VAL A C 1
ATOM 1459 O O . VAL A 1 190 ? 7.995 -27.301 -4.510 1.00 80.75 190 VAL A O 1
ATOM 1462 N N . LEU A 1 191 ? 6.579 -26.005 -3.341 1.00 76.31 191 LEU A N 1
ATOM 1463 C CA . LEU A 1 191 ? 7.499 -24.935 -2.993 1.00 76.31 191 LEU A CA 1
ATOM 1464 C C . LEU A 1 191 ? 8.232 -25.277 -1.689 1.00 76.31 191 LEU A C 1
ATOM 1466 O O . LEU A 1 191 ? 7.639 -25.718 -0.705 1.00 76.31 191 LEU A O 1
ATOM 1470 N N . ARG A 1 192 ? 9.548 -25.048 -1.684 1.00 76.94 192 ARG A N 1
ATOM 1471 C CA . ARG A 1 192 ? 10.430 -25.231 -0.521 1.00 76.94 192 ARG A CA 1
ATOM 1472 C C . ARG A 1 192 ? 11.086 -23.899 -0.188 1.00 76.94 192 ARG A C 1
ATOM 1474 O O . ARG A 1 192 ? 12.169 -23.590 -0.683 1.00 76.94 192 ARG A O 1
ATOM 1481 N N . ILE A 1 193 ? 10.398 -23.098 0.615 1.00 73.12 193 ILE A N 1
ATOM 1482 C CA . ILE A 1 193 ? 10.846 -21.757 0.996 1.00 73.12 193 ILE A CA 1
ATOM 1483 C C . ILE A 1 193 ? 11.473 -21.847 2.393 1.00 73.12 193 ILE A C 1
ATOM 1485 O O . ILE A 1 193 ? 10.820 -22.356 3.307 1.00 73.12 193 ILE A O 1
ATOM 1489 N N . PRO A 1 194 ? 12.719 -21.375 2.601 1.00 70.69 194 PRO A N 1
ATOM 1490 C CA . PRO A 1 194 ? 13.344 -21.397 3.919 1.00 70.69 194 PRO A CA 1
ATOM 1491 C C . PRO A 1 194 ? 12.446 -20.761 4.989 1.00 70.69 194 PRO A C 1
ATOM 1493 O O . PRO A 1 194 ? 12.072 -19.595 4.877 1.00 70.69 194 PRO A O 1
ATOM 1496 N N . GLY A 1 195 ? 12.108 -21.530 6.028 1.00 70.88 195 GLY A N 1
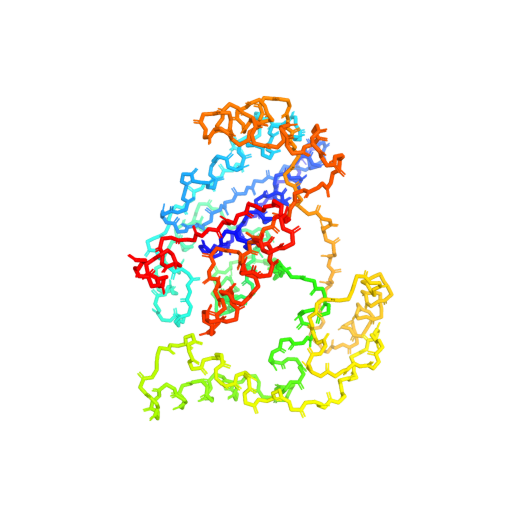ATOM 1497 C CA . GLY A 1 195 ? 11.277 -21.064 7.144 1.00 70.88 195 GLY A CA 1
ATOM 1498 C C . GLY A 1 195 ? 9.780 -21.323 7.014 1.00 70.88 195 GLY A C 1
ATOM 1499 O O . GLY A 1 195 ? 9.046 -21.021 7.950 1.00 70.88 195 GLY A O 1
ATOM 1500 N N . PHE A 1 196 ? 9.334 -21.896 5.898 1.00 71.69 196 PHE A N 1
ATOM 1501 C CA . PHE A 1 196 ? 7.935 -22.230 5.649 1.00 71.69 196 PHE A CA 1
ATOM 1502 C C . PHE A 1 196 ? 7.761 -23.751 5.512 1.00 71.69 196 PHE A C 1
ATOM 1504 O O . PHE A 1 196 ? 8.703 -24.436 5.099 1.00 71.69 196 PHE A O 1
ATOM 1511 N N . PRO A 1 197 ? 6.588 -24.305 5.872 1.00 74.19 197 PRO A N 1
ATOM 1512 C CA . PRO A 1 197 ? 6.250 -25.679 5.545 1.00 74.19 197 PRO A CA 1
ATOM 1513 C C . PRO A 1 197 ? 6.243 -25.864 4.028 1.00 74.19 197 PRO A C 1
ATOM 1515 O O . PRO A 1 197 ? 6.072 -24.911 3.266 1.00 74.19 197 PRO A O 1
ATOM 1518 N N . GLU A 1 198 ? 6.427 -27.111 3.600 1.00 78.69 198 GLU A N 1
ATOM 1519 C CA . GLU A 1 198 ? 6.169 -27.475 2.212 1.00 78.69 198 GLU A CA 1
ATOM 1520 C C . GLU A 1 198 ? 4.726 -27.108 1.866 1.00 78.69 198 GLU A C 1
ATOM 1522 O O . GLU A 1 198 ? 3.799 -27.432 2.608 1.00 78.69 198 GLU A O 1
ATOM 1527 N N . MET A 1 199 ? 4.558 -26.408 0.752 1.00 76.25 199 MET A N 1
ATOM 1528 C CA . MET A 1 199 ? 3.260 -25.945 0.280 1.00 76.25 199 MET A CA 1
ATOM 1529 C C . MET A 1 199 ? 3.231 -26.015 -1.235 1.00 76.25 199 MET A C 1
ATOM 1531 O O . MET A 1 199 ? 4.278 -25.912 -1.876 1.00 76.25 199 MET A O 1
ATOM 1535 N N . THR A 1 200 ? 2.062 -26.206 -1.827 1.00 77.12 200 THR A N 1
ATOM 1536 C CA . THR A 1 200 ? 1.951 -26.133 -3.290 1.00 77.12 200 THR A CA 1
ATOM 1537 C C . THR A 1 200 ? 1.974 -24.676 -3.754 1.00 77.12 200 THR A C 1
ATOM 1539 O O . THR A 1 200 ? 1.662 -23.759 -2.995 1.00 77.12 200 THR A O 1
ATOM 1542 N N . ASP A 1 201 ? 2.338 -24.430 -5.008 1.00 74.06 201 ASP A N 1
ATOM 1543 C CA . ASP A 1 201 ? 2.212 -23.102 -5.619 1.00 74.06 201 ASP A CA 1
ATOM 1544 C C . ASP A 1 201 ? 0.757 -22.597 -5.713 1.00 74.06 201 ASP A C 1
ATOM 1546 O O . ASP A 1 201 ? 0.551 -21.386 -5.789 1.00 74.06 201 ASP A O 1
ATOM 1550 N N . TYR A 1 202 ? -0.243 -23.481 -5.590 1.00 71.50 202 TYR A N 1
ATOM 1551 C CA . TYR A 1 202 ? -1.645 -23.110 -5.353 1.00 71.50 202 TYR A CA 1
ATOM 1552 C C . TYR A 1 202 ? -1.883 -22.492 -3.964 1.00 71.50 202 TYR A C 1
ATOM 1554 O O . TYR A 1 202 ? -2.764 -21.652 -3.802 1.00 71.50 202 TYR A O 1
ATOM 1562 N N . GLU A 1 203 ? -1.110 -22.897 -2.954 1.00 66.50 203 GLU A N 1
ATOM 1563 C CA . GLU A 1 203 ? -1.277 -22.506 -1.546 1.00 66.50 203 GLU A CA 1
ATOM 1564 C C . GLU A 1 203 ? -0.445 -21.275 -1.158 1.00 66.50 203 GLU A C 1
ATOM 1566 O O . GLU A 1 203 ? -0.454 -20.869 0.004 1.00 66.50 203 GLU A O 1
ATOM 1571 N N . GLY A 1 204 ? 0.259 -20.644 -2.109 1.00 61.41 204 GLY A N 1
ATOM 1572 C CA . GLY A 1 204 ? 1.096 -19.451 -1.897 1.00 61.41 204 GLY A CA 1
ATOM 1573 C C . GLY A 1 204 ? 0.353 -18.184 -1.431 1.00 61.41 204 GLY A C 1
ATOM 1574 O O . GLY A 1 204 ? 0.942 -17.099 -1.427 1.00 61.41 204 GLY A O 1
ATOM 1575 N N . PHE A 1 205 ? -0.920 -18.311 -1.046 1.00 55.22 205 PHE A N 1
ATOM 1576 C CA . PHE A 1 205 ? -1.840 -17.268 -0.601 1.00 55.22 205 PHE A CA 1
ATOM 1577 C C . PHE A 1 205 ? -2.617 -17.738 0.645 1.00 55.22 205 PHE A C 1
ATOM 1579 O O . PHE A 1 205 ? -2.941 -18.913 0.782 1.00 55.22 205 PHE A O 1
ATOM 1586 N N . PRO A 1 206 ? -2.898 -16.818 1.577 1.00 51.94 206 PRO A N 1
ATOM 1587 C CA . PRO A 1 206 ? -2.236 -16.689 2.876 1.00 51.94 206 PRO A CA 1
ATOM 1588 C C . PRO A 1 206 ? -2.513 -17.825 3.875 1.00 51.94 206 PRO A C 1
ATOM 1590 O O . PRO A 1 206 ? -3.635 -18.302 4.009 1.00 51.94 206 PRO A O 1
ATOM 1593 N N . GLN A 1 207 ? -1.492 -18.162 4.674 1.00 52.47 207 GLN A N 1
ATOM 1594 C CA . GLN A 1 207 ? -1.607 -19.012 5.866 1.00 52.47 207 GLN A CA 1
ATOM 1595 C C . GLN A 1 207 ? -1.217 -18.197 7.116 1.00 52.47 207 GLN A C 1
ATOM 1597 O O . GLN A 1 207 ? -0.062 -17.800 7.265 1.00 52.47 207 GLN A O 1
ATOM 1602 N N . GLU A 1 208 ? -2.170 -17.939 8.021 1.00 50.81 208 GLU A N 1
ATOM 1603 C CA . GLU A 1 208 ? -2.002 -17.057 9.200 1.00 50.81 208 GLU A CA 1
ATOM 1604 C C . GLU A 1 208 ? -0.923 -17.522 10.203 1.00 50.81 208 GLU A C 1
ATOM 1606 O O . GLU A 1 208 ? -0.399 -16.727 10.982 1.00 50.81 208 GLU A O 1
ATOM 1611 N N . ALA A 1 209 ? -0.570 -18.810 10.212 1.00 45.38 209 ALA A N 1
ATOM 1612 C CA . ALA A 1 209 ? 0.164 -19.421 11.322 1.00 45.38 209 ALA A CA 1
ATOM 1613 C C . ALA A 1 209 ? 1.705 -19.312 11.253 1.00 45.38 209 ALA A C 1
ATOM 1615 O O . ALA A 1 209 ? 2.383 -19.756 12.180 1.00 45.38 209 ALA A O 1
ATOM 1616 N N . LEU A 1 210 ? 2.288 -18.746 10.187 1.00 54.41 210 LEU A N 1
ATOM 1617 C CA . LEU A 1 210 ? 3.708 -18.979 9.855 1.00 54.41 210 LEU A CA 1
ATOM 1618 C C . LEU A 1 210 ? 4.628 -17.756 9.924 1.00 54.41 210 LEU A C 1
ATOM 1620 O O . LEU A 1 210 ? 5.844 -17.904 9.809 1.00 54.41 210 LEU A O 1
ATOM 1624 N N . GLU A 1 211 ? 4.102 -16.551 10.144 1.00 63.06 211 GLU A N 1
ATOM 1625 C CA . GLU A 1 211 ? 4.903 -15.340 9.927 1.00 63.06 211 GLU A CA 1
ATOM 1626 C C . GLU A 1 211 ? 6.073 -15.168 10.903 1.00 63.06 211 GLU A C 1
ATOM 1628 O O . GLU A 1 211 ? 7.143 -14.754 10.474 1.00 63.06 211 GLU A O 1
ATOM 1633 N N . ARG A 1 212 ? 5.948 -15.510 12.196 1.00 66.00 212 ARG A N 1
ATOM 1634 C CA . ARG A 1 212 ? 7.065 -15.294 13.146 1.00 66.00 212 ARG A CA 1
ATOM 1635 C C . ARG A 1 212 ? 8.248 -16.233 12.914 1.00 66.00 212 ARG A C 1
ATOM 1637 O O . ARG A 1 212 ? 9.388 -15.774 12.891 1.00 66.00 212 ARG A O 1
ATOM 1644 N N . GLN A 1 213 ? 7.988 -17.533 12.770 1.00 68.06 213 GLN A N 1
ATOM 1645 C CA . GLN A 1 213 ? 9.046 -18.519 12.521 1.00 68.06 213 GLN A CA 1
ATOM 1646 C C . GLN A 1 213 ? 9.614 -18.350 11.107 1.00 68.06 213 GLN A C 1
ATOM 1648 O O . GLN A 1 213 ? 10.835 -18.326 10.943 1.00 68.06 213 GLN A O 1
ATOM 1653 N N . GLY A 1 214 ? 8.739 -18.115 10.122 1.00 70.94 214 GLY A N 1
ATOM 1654 C CA . GLY A 1 214 ? 9.126 -17.799 8.752 1.00 70.94 214 GLY A CA 1
ATOM 1655 C C . GLY A 1 214 ? 10.010 -16.560 8.675 1.00 70.94 214 GLY A C 1
ATOM 1656 O O . GLY A 1 214 ? 11.066 -16.613 8.058 1.00 70.94 214 GLY A O 1
ATOM 1657 N N . LEU A 1 215 ? 9.664 -15.475 9.376 1.00 76.38 215 LEU A N 1
ATOM 1658 C CA . LEU A 1 215 ? 10.454 -14.242 9.375 1.00 76.38 215 LEU A CA 1
ATOM 1659 C C . LEU A 1 215 ? 11.856 -14.436 9.945 1.00 76.38 215 LEU A C 1
ATOM 1661 O O . LEU A 1 215 ? 12.813 -13.926 9.369 1.00 76.38 215 LEU A O 1
ATOM 1665 N N . GLN A 1 216 ? 12.001 -15.161 11.056 1.00 77.94 216 GLN A N 1
ATOM 1666 C CA . GLN A 1 216 ? 13.317 -15.381 11.653 1.00 77.94 216 GLN A CA 1
ATOM 1667 C C . GLN A 1 216 ? 14.215 -16.209 10.732 1.00 77.94 216 GLN A C 1
ATOM 1669 O O . GLN A 1 216 ? 15.353 -15.820 10.472 1.00 77.94 216 GLN A O 1
ATOM 1674 N N . VAL A 1 217 ? 13.710 -17.335 10.226 1.00 79.88 217 VAL A N 1
ATOM 1675 C CA . VAL A 1 217 ? 14.481 -18.204 9.329 1.00 79.88 217 VAL A CA 1
ATOM 1676 C C . VAL A 1 217 ? 14.799 -17.478 8.025 1.00 79.88 217 VAL A C 1
ATOM 1678 O O . VAL A 1 217 ? 15.941 -17.513 7.570 1.00 79.88 217 VAL A O 1
ATOM 1681 N N . PHE A 1 218 ? 13.827 -16.760 7.464 1.00 77.69 218 PHE A N 1
ATOM 1682 C CA . PHE A 1 218 ? 14.018 -15.990 6.246 1.00 77.69 218 PHE A CA 1
ATOM 1683 C C . PHE A 1 218 ? 15.030 -14.852 6.437 1.00 77.69 218 PHE A C 1
ATOM 1685 O O . PHE A 1 218 ? 15.895 -14.646 5.592 1.00 77.69 218 PHE A O 1
ATOM 1692 N N . SER A 1 219 ? 14.973 -14.137 7.564 1.00 81.75 219 SER A N 1
ATOM 1693 C CA . SER A 1 219 ? 15.948 -13.099 7.915 1.00 81.75 219 SER A CA 1
ATOM 1694 C C . SER A 1 219 ? 17.368 -13.666 7.997 1.00 81.75 219 SER A C 1
ATOM 1696 O O . SER A 1 219 ? 18.294 -13.076 7.442 1.00 81.75 219 SER A O 1
ATOM 1698 N N . THR A 1 220 ? 17.545 -14.830 8.631 1.00 83.31 220 THR A N 1
ATOM 1699 C CA . THR A 1 220 ? 18.838 -15.531 8.679 1.00 83.31 220 THR A CA 1
ATOM 1700 C C . THR A 1 220 ? 19.313 -15.915 7.280 1.00 83.31 220 THR A C 1
ATOM 1702 O O . THR A 1 220 ? 20.430 -15.571 6.907 1.00 83.31 220 THR A O 1
ATOM 1705 N N . TRP A 1 221 ? 18.452 -16.545 6.478 1.00 81.94 221 TRP A N 1
ATOM 1706 C CA . TRP A 1 221 ? 18.773 -16.922 5.100 1.00 81.94 221 TRP A CA 1
ATOM 1707 C C . TRP A 1 221 ? 19.156 -15.713 4.234 1.00 81.94 221 TRP A C 1
ATOM 1709 O O . TRP A 1 221 ? 20.095 -15.784 3.438 1.00 81.94 221 TRP A O 1
ATOM 1719 N N . LEU A 1 222 ? 18.462 -14.581 4.395 1.00 79.81 222 LEU A N 1
ATOM 1720 C CA . LEU A 1 222 ? 18.753 -13.375 3.631 1.00 79.81 222 LEU A CA 1
ATOM 1721 C C . LEU A 1 222 ? 20.132 -12.818 3.988 1.00 79.81 222 LEU A C 1
ATOM 1723 O O . LEU A 1 222 ? 20.839 -12.396 3.081 1.00 79.81 222 LEU A O 1
ATOM 1727 N N . LYS A 1 223 ? 20.542 -12.863 5.265 1.00 84.00 223 LYS A N 1
ATOM 1728 C CA . LYS A 1 223 ? 21.874 -12.425 5.733 1.00 84.00 223 LYS A CA 1
ATOM 1729 C C . LYS A 1 223 ? 23.029 -13.228 5.138 1.00 84.00 223 LYS A C 1
ATOM 1731 O O . LYS A 1 223 ? 24.128 -12.696 5.011 1.00 84.00 223 LYS A O 1
ATOM 1736 N N . GLU A 1 224 ? 22.782 -14.472 4.740 1.00 82.75 224 GLU A N 1
ATOM 1737 C CA . GLU A 1 224 ? 23.769 -15.321 4.062 1.00 82.75 224 GLU A CA 1
ATOM 1738 C C . GLU A 1 224 ? 23.969 -14.936 2.583 1.00 82.75 224 GLU A C 1
ATOM 1740 O O . GLU A 1 224 ? 24.912 -15.403 1.943 1.00 82.75 224 GLU A O 1
ATOM 1745 N N . GLN A 1 225 ? 23.125 -14.058 2.022 1.00 81.00 225 GLN A N 1
ATOM 1746 C CA . GLN A 1 225 ? 23.235 -13.640 0.625 1.00 81.00 225 GLN A CA 1
ATOM 1747 C C . GLN A 1 225 ? 24.334 -12.571 0.417 1.00 81.00 225 GLN A C 1
ATOM 1749 O O . GLN A 1 225 ? 24.496 -11.670 1.247 1.00 81.00 225 GLN A O 1
ATOM 1754 N N . PRO A 1 226 ? 25.046 -12.568 -0.734 1.00 74.75 226 PRO A N 1
ATOM 1755 C CA . PRO A 1 226 ? 26.145 -11.626 -1.006 1.00 74.75 226 PRO A CA 1
ATOM 1756 C C . PRO A 1 226 ? 25.768 -10.136 -0.961 1.00 74.75 226 PRO A C 1
ATOM 1758 O O . PRO A 1 226 ? 26.623 -9.283 -0.738 1.00 74.75 226 PRO A O 1
ATOM 1761 N N . LYS A 1 227 ? 24.492 -9.812 -1.202 1.00 77.81 227 LYS A N 1
ATOM 1762 C CA . LYS A 1 227 ? 23.923 -8.453 -1.143 1.00 77.81 227 LYS A CA 1
ATOM 1763 C C . LYS A 1 227 ? 22.716 -8.426 -0.210 1.00 77.81 227 LYS A C 1
ATOM 1765 O O . LYS A 1 227 ? 21.645 -7.952 -0.588 1.00 77.81 227 LYS A O 1
ATOM 1770 N N . HIS A 1 228 ? 22.877 -9.019 0.968 1.00 79.00 228 HIS A N 1
ATOM 1771 C CA . HIS A 1 228 ? 21.807 -9.110 1.947 1.00 79.00 228 HIS A CA 1
ATOM 1772 C C . HIS A 1 228 ? 21.250 -7.739 2.332 1.00 79.00 228 HIS A C 1
ATOM 1774 O O . HIS A 1 228 ? 21.880 -6.692 2.176 1.00 79.00 228 HIS A O 1
ATOM 1780 N N . SER A 1 229 ? 20.027 -7.759 2.836 1.00 82.06 229 SER A N 1
ATOM 1781 C CA . SER A 1 229 ? 19.359 -6.609 3.430 1.00 82.06 229 SER A CA 1
ATOM 1782 C C . SER A 1 229 ? 18.702 -7.059 4.724 1.00 82.06 229 SER A C 1
ATOM 1784 O O . SER A 1 229 ? 18.415 -8.243 4.898 1.00 82.06 229 SER A O 1
ATOM 1786 N N . ASP A 1 230 ? 18.470 -6.124 5.634 1.00 87.38 230 ASP A N 1
ATOM 1787 C CA . ASP A 1 230 ? 17.655 -6.403 6.808 1.00 87.38 230 ASP A CA 1
ATOM 1788 C C . ASP A 1 230 ? 16.172 -6.378 6.428 1.00 87.38 230 ASP A C 1
ATOM 1790 O O . ASP A 1 230 ? 15.738 -5.569 5.606 1.00 87.38 230 ASP A O 1
ATOM 1794 N N . ILE A 1 231 ? 15.391 -7.260 7.051 1.00 84.56 231 ILE A N 1
ATOM 1795 C CA . ILE A 1 231 ? 13.932 -7.259 6.940 1.00 84.56 231 ILE A CA 1
ATOM 1796 C C . ILE A 1 231 ? 13.355 -6.776 8.256 1.00 84.56 231 ILE A C 1
ATOM 1798 O O . ILE A 1 231 ? 13.679 -7.302 9.321 1.00 84.56 231 ILE A O 1
ATOM 1802 N N . LEU A 1 232 ? 12.463 -5.797 8.155 1.00 87.44 232 LEU A N 1
ATOM 1803 C CA . LEU A 1 232 ? 11.747 -5.222 9.281 1.00 87.44 232 LEU A CA 1
ATOM 1804 C C . LEU A 1 232 ? 10.252 -5.472 9.088 1.00 87.44 232 LEU A C 1
ATOM 1806 O O . LEU A 1 232 ? 9.623 -4.879 8.214 1.00 87.44 232 LEU A O 1
ATOM 1810 N N . ALA A 1 233 ? 9.680 -6.347 9.913 1.00 87.62 233 ALA A N 1
ATOM 1811 C CA . ALA A 1 233 ? 8.234 -6.501 9.989 1.00 87.62 233 ALA A CA 1
ATOM 1812 C C . ALA A 1 233 ? 7.662 -5.383 10.867 1.00 87.62 233 ALA A C 1
ATOM 1814 O O . ALA A 1 233 ? 7.878 -5.357 12.076 1.00 87.62 233 ALA A O 1
ATOM 1815 N N . VAL A 1 234 ? 6.957 -4.445 10.238 1.00 88.38 234 VAL A N 1
ATOM 1816 C CA . VAL A 1 234 ? 6.392 -3.250 10.895 1.00 88.38 234 VAL A CA 1
ATOM 1817 C C . VAL A 1 234 ? 4.861 -3.286 10.992 1.00 88.38 234 VAL A C 1
ATOM 1819 O O . VAL A 1 234 ? 4.243 -2.324 11.439 1.00 88.38 234 VAL A O 1
ATOM 1822 N N . GLY A 1 235 ? 4.245 -4.390 10.558 1.00 84.81 235 GLY A N 1
ATOM 1823 C CA . GLY A 1 235 ? 2.804 -4.624 10.626 1.00 84.81 235 GLY A CA 1
ATOM 1824 C C . GLY A 1 235 ? 2.310 -5.105 12.001 1.00 84.81 235 GLY A C 1
ATOM 1825 O O . GLY A 1 235 ? 3.109 -5.572 12.813 1.00 84.81 235 GLY A O 1
ATOM 1826 N N . PRO A 1 236 ? 0.988 -5.043 12.254 1.00 86.12 236 PRO A N 1
ATOM 1827 C CA . PRO A 1 236 ? -0.043 -4.488 11.375 1.00 86.12 236 PRO A CA 1
ATOM 1828 C C . PRO A 1 236 ? -0.071 -2.946 11.383 1.00 86.12 236 PRO A C 1
ATOM 1830 O O . PRO A 1 236 ? -0.041 -2.288 12.423 1.00 86.12 236 PRO A O 1
ATOM 1833 N N . LEU A 1 237 ? -0.181 -2.354 10.191 1.00 85.75 237 LEU A N 1
ATOM 1834 C CA . LEU A 1 237 ? -0.238 -0.900 9.985 1.00 85.75 237 LEU A CA 1
ATOM 1835 C C . LEU A 1 237 ? -1.663 -0.433 9.699 1.00 85.75 237 LEU A C 1
ATOM 1837 O O . LEU A 1 237 ? -1.966 0.147 8.660 1.00 85.75 237 LEU A O 1
ATOM 1841 N N . THR A 1 238 ? -2.562 -0.730 10.631 1.00 76.94 238 THR A N 1
ATOM 1842 C CA . THR A 1 238 ? -3.953 -0.278 10.567 1.00 76.94 238 THR A CA 1
ATOM 1843 C C . THR A 1 238 ? -4.071 1.137 11.114 1.00 76.94 238 THR A C 1
ATOM 1845 O O . THR A 1 238 ? -3.423 1.457 12.112 1.00 76.94 238 THR A O 1
ATOM 1848 N N . SER A 1 239 ? -4.913 1.975 10.507 1.00 70.69 239 SER A N 1
ATOM 1849 C CA . SER A 1 239 ? -5.238 3.294 11.062 1.00 70.69 239 SER A CA 1
ATOM 1850 C C . SER A 1 239 ? -5.791 3.139 12.475 1.00 70.69 239 SER A C 1
ATOM 1852 O O . SER A 1 239 ? -6.706 2.342 12.698 1.00 70.69 239 SER A O 1
ATOM 1854 N N . GLN A 1 240 ? -5.230 3.883 13.429 1.00 70.25 240 GLN A N 1
ATOM 1855 C CA . GLN A 1 240 ? -5.846 3.992 14.745 1.00 70.25 240 GLN A CA 1
ATOM 1856 C C . GLN A 1 240 ? -7.093 4.862 14.602 1.00 70.25 240 GLN A C 1
ATOM 1858 O O . GLN A 1 240 ? -7.011 6.014 14.177 1.00 70.25 240 GLN A O 1
ATOM 1863 N N . ARG A 1 241 ? -8.267 4.300 14.903 1.00 70.06 241 ARG A N 1
ATOM 1864 C CA . ARG A 1 241 ? -9.520 5.055 14.835 1.00 70.06 241 ARG A CA 1
ATOM 1865 C C . ARG A 1 241 ? -9.626 5.948 16.063 1.00 70.06 241 ARG A C 1
ATOM 1867 O O . ARG A 1 241 ? -9.894 5.463 17.160 1.00 70.06 241 ARG A O 1
ATOM 1874 N N . THR A 1 242 ? -9.433 7.251 15.878 1.00 77.56 242 THR A N 1
ATOM 1875 C CA . THR A 1 242 ? -9.795 8.226 16.912 1.00 77.56 242 THR A CA 1
ATOM 1876 C C . THR A 1 242 ? -11.321 8.262 17.078 1.00 77.56 242 THR A C 1
ATOM 1878 O O . THR A 1 242 ? -12.046 7.924 16.136 1.00 77.56 242 THR A O 1
ATOM 1881 N N . PRO A 1 243 ? -11.849 8.704 18.237 1.00 81.69 243 PRO A N 1
ATOM 1882 C CA . PRO A 1 243 ? -13.293 8.853 18.427 1.00 81.69 243 PRO A CA 1
ATOM 1883 C C . PRO A 1 243 ? -13.958 9.749 17.373 1.00 81.69 243 PRO A C 1
ATOM 1885 O O . PRO A 1 243 ? -15.086 9.489 16.964 1.00 81.69 243 PRO A O 1
ATOM 1888 N N . GLU A 1 244 ? -13.259 10.784 16.898 1.00 78.75 244 GLU A N 1
ATOM 1889 C CA . GLU A 1 244 ? -13.772 11.670 15.850 1.00 78.75 244 GLU A CA 1
ATOM 1890 C C . GLU A 1 244 ? -13.864 10.964 14.493 1.00 78.75 244 GLU A C 1
ATOM 1892 O O . GLU A 1 244 ? -14.877 11.097 13.809 1.00 78.75 244 GLU A O 1
ATOM 1897 N N . VAL A 1 245 ? -12.835 10.198 14.115 1.00 78.81 245 VAL A N 1
ATOM 1898 C CA . VAL A 1 245 ? -12.844 9.408 12.874 1.00 78.81 245 VAL A CA 1
ATOM 1899 C C . VAL A 1 245 ? -13.951 8.364 12.929 1.00 78.81 245 VAL A C 1
ATOM 1901 O O . VAL A 1 245 ? -14.750 8.287 12.004 1.00 78.81 245 VAL A O 1
ATOM 1904 N N . ALA A 1 246 ? -14.078 7.647 14.048 1.00 81.88 246 ALA A N 1
ATOM 1905 C CA . ALA A 1 246 ? -15.154 6.682 14.245 1.00 81.88 246 ALA A CA 1
ATOM 1906 C C . ALA A 1 246 ? -16.547 7.332 14.155 1.00 81.88 246 ALA A C 1
ATOM 1908 O O . ALA A 1 246 ? -17.466 6.735 13.600 1.00 81.88 246 ALA A O 1
ATOM 1909 N N . ARG A 1 247 ? -16.707 8.565 14.661 1.00 85.00 247 ARG A N 1
ATOM 1910 C CA . ARG A 1 247 ? -17.954 9.331 14.524 1.00 85.00 247 ARG A CA 1
ATOM 1911 C C . ARG A 1 247 ? -18.250 9.672 13.063 1.00 85.00 247 ARG A C 1
ATOM 1913 O O . ARG A 1 247 ? -19.368 9.429 12.633 1.00 85.00 247 ARG A O 1
ATOM 1920 N N . LYS A 1 248 ? -17.280 10.201 12.308 1.00 82.56 248 LYS A N 1
ATOM 1921 C CA . LYS A 1 248 ? -17.477 10.551 10.886 1.00 82.56 248 LYS A CA 1
ATOM 1922 C C . LYS A 1 248 ? -17.783 9.321 10.033 1.00 82.56 248 LYS A C 1
ATOM 1924 O O . LYS A 1 248 ? -18.748 9.339 9.284 1.00 82.56 248 LYS A O 1
ATOM 1929 N N . GLU A 1 249 ? -17.027 8.237 10.210 1.00 82.75 249 GLU A N 1
ATOM 1930 C CA . GLU A 1 249 ? -17.290 6.961 9.530 1.00 82.75 249 GLU A CA 1
ATOM 1931 C C . GLU A 1 249 ? -18.692 6.434 9.853 1.00 82.75 249 GLU A C 1
ATOM 1933 O O . GLU A 1 249 ? -19.376 5.913 8.976 1.00 82.75 249 GLU A O 1
ATOM 1938 N N . LYS A 1 250 ? -19.135 6.581 11.109 1.00 83.50 250 LYS A N 1
ATOM 1939 C CA . LYS A 1 250 ? -20.493 6.219 11.507 1.00 83.50 250 LYS A CA 1
ATOM 1940 C C . LYS A 1 250 ? -21.534 7.119 10.844 1.00 83.50 250 LYS A C 1
ATOM 1942 O O . LYS A 1 250 ? -22.508 6.597 10.334 1.00 83.50 250 LYS A O 1
ATOM 1947 N N . GLU A 1 251 ? -21.338 8.434 10.822 1.00 87.31 251 GLU A N 1
ATOM 1948 C CA . GLU A 1 251 ? -22.261 9.377 10.172 1.00 87.31 251 GLU A CA 1
ATOM 1949 C C . GLU A 1 251 ? -22.402 9.090 8.669 1.00 87.31 251 GLU A C 1
ATOM 1951 O O . GLU A 1 251 ? -23.512 9.093 8.140 1.00 87.31 251 GLU A O 1
ATOM 1956 N N . GLU A 1 252 ? -21.298 8.775 7.992 1.00 83.38 252 GLU A N 1
ATOM 1957 C CA . GLU A 1 252 ? -21.295 8.353 6.588 1.00 83.38 252 GLU A CA 1
ATOM 1958 C C . GLU A 1 252 ? -22.000 7.002 6.391 1.00 83.38 252 GLU A C 1
ATOM 1960 O O . GLU A 1 252 ? -22.808 6.848 5.472 1.00 83.38 252 GLU A O 1
ATOM 1965 N N . ALA A 1 253 ? -21.746 6.028 7.271 1.00 82.88 253 ALA A N 1
ATOM 1966 C CA . ALA A 1 253 ? -22.424 4.734 7.248 1.00 82.88 253 ALA A CA 1
ATOM 1967 C C . ALA A 1 253 ? -23.937 4.873 7.508 1.00 82.88 253 ALA A C 1
ATOM 1969 O O . ALA A 1 253 ? -24.747 4.254 6.813 1.00 82.88 253 ALA A O 1
ATOM 1970 N N . ASP A 1 254 ? -24.323 5.713 8.468 1.00 87.69 254 ASP A N 1
ATOM 1971 C CA . ASP A 1 254 ? -25.707 6.014 8.838 1.00 87.69 254 ASP A CA 1
ATOM 1972 C C . ASP A 1 254 ? -26.445 6.686 7.672 1.00 87.69 254 ASP A C 1
ATOM 1974 O O . ASP A 1 254 ? -27.581 6.317 7.375 1.00 87.69 254 ASP A O 1
ATOM 1978 N N . ALA A 1 255 ? -25.789 7.604 6.951 1.00 88.50 255 ALA A N 1
ATOM 1979 C CA . ALA A 1 255 ? -26.358 8.247 5.765 1.00 88.50 255 ALA A CA 1
ATOM 1980 C C . ALA A 1 255 ? -26.707 7.243 4.650 1.00 88.50 255 ALA A C 1
ATOM 1982 O O . ALA A 1 255 ? -27.662 7.456 3.905 1.00 88.50 255 ALA A O 1
ATOM 1983 N N . GLY A 1 256 ? -25.961 6.139 4.552 1.00 84.00 256 GLY A N 1
ATOM 1984 C CA . GLY A 1 256 ? -26.234 5.032 3.631 1.00 84.00 256 GLY A CA 1
ATOM 1985 C C . GLY A 1 256 ? -27.169 3.948 4.183 1.00 84.00 256 GLY A C 1
ATOM 1986 O O . GLY A 1 256 ? -27.404 2.957 3.496 1.00 84.00 256 GLY A O 1
ATOM 1987 N N . GLY A 1 257 ? -27.672 4.085 5.415 1.00 90.00 257 GLY A N 1
ATOM 1988 C CA . GLY A 1 257 ? -28.494 3.068 6.083 1.00 90.00 257 GLY A CA 1
ATOM 1989 C C . GLY A 1 257 ? -27.725 1.817 6.534 1.00 90.00 257 GLY A C 1
ATOM 1990 O O . GLY A 1 257 ? -28.345 0.838 6.954 1.00 90.00 257 GLY A O 1
ATOM 1991 N N . PHE A 1 258 ? -26.388 1.828 6.479 1.00 89.94 258 PHE A N 1
ATOM 1992 C CA . PHE A 1 258 ? -25.562 0.663 6.813 1.00 89.94 258 PHE A CA 1
ATOM 1993 C C . PHE A 1 258 ? -25.725 0.238 8.268 1.00 89.94 258 PHE A C 1
ATOM 1995 O O . PHE A 1 258 ? -25.880 -0.949 8.544 1.00 89.94 258 PHE A O 1
ATOM 2002 N N . THR A 1 259 ? -25.717 1.188 9.201 1.00 90.31 259 THR A N 1
ATOM 2003 C CA . THR A 1 259 ? -25.863 0.875 10.627 1.00 90.31 259 THR A CA 1
ATOM 2004 C C . THR A 1 259 ? -27.229 0.276 10.920 1.00 90.31 259 THR A C 1
ATOM 2006 O O . THR A 1 259 ? -27.302 -0.747 11.588 1.00 90.31 259 THR A O 1
ATOM 2009 N N . THR A 1 260 ? -28.302 0.828 10.342 1.00 93.88 260 THR A N 1
ATOM 2010 C CA . THR A 1 260 ? -29.650 0.257 10.467 1.00 93.88 260 THR A CA 1
ATOM 2011 C C . THR A 1 260 ? -29.700 -1.176 9.942 1.00 93.88 260 THR A C 1
ATOM 2013 O O . THR A 1 260 ? -30.203 -2.059 10.630 1.00 93.88 260 THR A O 1
ATOM 2016 N N . PHE A 1 261 ? -29.118 -1.440 8.768 1.00 94.69 261 PHE A N 1
ATOM 2017 C CA . PHE A 1 261 ? -29.025 -2.793 8.220 1.00 94.69 261 PHE A CA 1
ATOM 2018 C C . PHE A 1 261 ? -28.272 -3.752 9.160 1.00 94.69 261 PHE A C 1
ATOM 2020 O O . PHE A 1 261 ? -28.741 -4.863 9.419 1.00 94.69 261 PHE A O 1
ATOM 2027 N N . LEU A 1 262 ? -27.117 -3.332 9.687 1.00 95.00 262 LEU A N 1
ATOM 2028 C CA . LEU A 1 262 ? -26.318 -4.137 10.613 1.00 95.00 262 LEU A CA 1
ATOM 2029 C C . LEU A 1 262 ? -27.065 -4.407 11.927 1.00 95.00 262 LEU A C 1
ATOM 2031 O O . LEU A 1 262 ? -27.080 -5.550 12.383 1.00 95.00 262 LEU A O 1
ATOM 2035 N N . ASP A 1 263 ? -27.713 -3.393 12.502 1.00 94.56 263 ASP A N 1
ATOM 2036 C CA . ASP A 1 263 ? -28.483 -3.494 13.745 1.00 94.56 263 ASP A CA 1
ATOM 2037 C C . ASP A 1 263 ? -29.686 -4.431 13.585 1.00 94.56 263 ASP A C 1
ATOM 2039 O O . ASP A 1 263 ? -29.932 -5.293 14.433 1.00 94.56 263 ASP A O 1
ATOM 2043 N N . GLU A 1 264 ? -30.412 -4.324 12.470 1.00 96.25 264 GLU A N 1
ATOM 2044 C CA . GLU A 1 264 ? -31.532 -5.210 12.164 1.00 96.25 264 GLU A CA 1
ATOM 2045 C C . GLU A 1 264 ? -31.107 -6.678 12.099 1.00 96.25 264 GLU A C 1
ATOM 2047 O O . GLU A 1 264 ? -31.776 -7.548 12.663 1.00 96.25 264 GLU A O 1
ATOM 2052 N N . TRP A 1 265 ? -30.010 -6.979 11.404 1.00 96.56 265 TRP A N 1
ATOM 2053 C CA . TRP A 1 265 ? -29.538 -8.355 11.265 1.00 96.56 265 TRP A CA 1
ATOM 2054 C C . TRP A 1 265 ? -28.877 -8.879 12.535 1.00 96.56 265 TRP A C 1
ATOM 2056 O O . TRP A 1 265 ? -29.060 -10.053 12.867 1.00 96.56 265 TRP A O 1
ATOM 2066 N N . ALA A 1 266 ? -28.213 -8.019 13.305 1.00 96.12 266 ALA A N 1
ATOM 2067 C CA . ALA A 1 266 ? -27.753 -8.357 14.644 1.00 96.12 266 ALA A CA 1
ATOM 2068 C C . ALA A 1 266 ? -28.925 -8.725 15.568 1.00 96.12 266 ALA A C 1
ATOM 2070 O O . ALA A 1 266 ? -28.834 -9.710 16.300 1.00 96.12 266 ALA A O 1
ATOM 2071 N N . ALA A 1 267 ? -30.048 -8.004 15.495 1.00 97.50 267 ALA A N 1
ATOM 2072 C CA . ALA A 1 267 ? -31.254 -8.323 16.257 1.00 97.50 267 ALA A CA 1
ATOM 2073 C C . ALA A 1 267 ? -31.935 -9.617 15.776 1.00 97.50 267 ALA A C 1
ATOM 2075 O O . ALA A 1 267 ? -32.362 -10.432 16.592 1.00 97.50 267 ALA A O 1
ATOM 2076 N N . LYS A 1 268 ? -32.026 -9.830 14.456 1.00 97.38 268 LYS A N 1
ATOM 2077 C CA . LYS A 1 268 ? -32.708 -10.993 13.855 1.00 97.38 268 LYS A CA 1
ATOM 2078 C C . LYS A 1 268 ? -31.913 -12.295 13.983 1.00 97.38 268 LYS A C 1
ATOM 2080 O O . LYS A 1 268 ? -32.510 -13.352 14.169 1.00 97.38 268 LYS A O 1
ATOM 2085 N N . LYS A 1 269 ? -30.588 -12.242 13.825 1.00 96.88 269 LYS A N 1
ATOM 2086 C CA . LYS A 1 269 ? -29.714 -13.425 13.691 1.00 96.88 269 LYS A CA 1
ATOM 2087 C C . LYS A 1 269 ? -28.553 -13.473 14.688 1.00 96.88 269 LYS A C 1
ATOM 2089 O O . LYS A 1 269 ? -27.789 -14.434 14.675 1.00 96.88 269 LYS A O 1
ATOM 2094 N N . GLY A 1 270 ? -28.431 -12.482 15.568 1.00 96.88 270 GLY A N 1
ATOM 2095 C CA . GLY A 1 270 ? -27.353 -12.386 16.547 1.00 96.88 270 GLY A CA 1
ATOM 2096 C C . GLY A 1 270 ? -26.093 -11.693 16.009 1.00 96.88 270 GLY A C 1
ATOM 2097 O O . GLY A 1 270 ? -26.011 -11.347 14.826 1.00 96.88 270 GLY A O 1
ATOM 2098 N N . PRO A 1 271 ? -25.093 -11.463 16.878 1.00 95.69 271 PRO A N 1
ATOM 2099 C CA . PRO A 1 271 ? -23.831 -10.841 16.487 1.00 95.69 271 PRO A CA 1
ATOM 2100 C C . PRO A 1 271 ? -23.075 -11.695 15.459 1.00 95.69 271 PRO A C 1
ATOM 2102 O O . PRO A 1 271 ? -23.145 -12.921 15.494 1.00 95.69 271 PRO A O 1
ATOM 2105 N N . LYS A 1 272 ? -22.292 -11.041 14.585 1.00 95.06 272 LYS A N 1
ATOM 2106 C CA . LYS A 1 272 ? -21.516 -11.680 13.496 1.00 95.06 272 LYS A CA 1
ATOM 2107 C C . LYS A 1 272 ? -22.380 -12.425 12.461 1.00 95.06 272 LYS A C 1
ATOM 2109 O O . LYS A 1 272 ? -21.926 -13.389 11.857 1.00 95.06 272 LYS A O 1
ATOM 2114 N N . SER A 1 273 ? -23.618 -11.978 12.257 1.00 96.00 273 SER A N 1
ATOM 2115 C CA . SER A 1 273 ? -24.563 -12.583 11.310 1.00 96.00 273 SER A CA 1
ATOM 2116 C C . SER A 1 273 ? -24.421 -12.098 9.866 1.00 96.00 273 SER A C 1
ATOM 2118 O O . SER A 1 273 ? -24.969 -12.739 8.974 1.00 96.00 273 SER A O 1
ATOM 2120 N N . VAL A 1 274 ? -23.704 -10.993 9.632 1.00 96.38 274 VAL A N 1
ATOM 2121 C CA . VAL A 1 274 ? -23.541 -10.358 8.315 1.00 96.38 274 VAL A CA 1
ATOM 2122 C C . VAL A 1 274 ? -22.178 -10.690 7.712 1.00 96.38 274 VAL A C 1
ATOM 2124 O O . VAL A 1 274 ? -21.148 -10.504 8.360 1.00 96.38 274 VAL A O 1
ATOM 2127 N N . LEU A 1 275 ? -22.172 -11.133 6.454 1.00 96.06 275 LEU A N 1
ATOM 2128 C CA . LEU A 1 275 ? -20.966 -11.380 5.667 1.00 96.06 275 LEU A CA 1
ATOM 2129 C C . LEU A 1 275 ? -20.500 -10.097 4.962 1.00 96.06 275 LEU A C 1
ATOM 2131 O O . LEU A 1 275 ? -21.274 -9.444 4.271 1.00 96.06 275 LEU A O 1
ATOM 2135 N N . TYR A 1 276 ? -19.222 -9.750 5.092 1.00 93.56 276 TYR A N 1
ATOM 2136 C CA . TYR A 1 276 ? -18.604 -8.671 4.320 1.00 93.56 276 TYR A CA 1
ATOM 2137 C C . TYR A 1 276 ? -17.816 -9.253 3.142 1.00 93.56 276 TYR A C 1
ATOM 2139 O O . TYR A 1 276 ? -16.939 -10.091 3.344 1.00 93.56 276 TYR A O 1
ATOM 2147 N N . ILE A 1 277 ? -18.123 -8.806 1.925 1.00 91.50 277 ILE A N 1
ATOM 2148 C CA . ILE A 1 277 ? -17.512 -9.272 0.677 1.00 91.50 277 ILE A CA 1
ATOM 2149 C C . ILE A 1 277 ? -16.824 -8.088 -0.004 1.00 91.50 277 ILE A C 1
ATOM 2151 O O . ILE A 1 277 ? -17.459 -7.091 -0.348 1.00 91.50 277 ILE A O 1
ATOM 2155 N N . CYS A 1 278 ? -15.514 -8.192 -0.209 1.00 87.62 278 CYS A N 1
ATOM 2156 C CA . CYS A 1 278 ? -14.712 -7.169 -0.872 1.00 87.62 278 CYS A CA 1
ATOM 2157 C C . CYS A 1 278 ? -13.503 -7.820 -1.546 1.00 87.62 278 CYS A C 1
ATOM 2159 O O . CYS A 1 278 ? -12.748 -8.535 -0.891 1.00 87.62 278 CYS A O 1
ATOM 2161 N N . PHE A 1 279 ? -13.292 -7.529 -2.831 1.00 82.50 279 PHE A N 1
ATOM 2162 C CA . PHE A 1 279 ? -12.147 -8.019 -3.614 1.00 82.50 279 PHE A CA 1
ATOM 2163 C C . PHE A 1 279 ? -11.014 -6.979 -3.720 1.00 82.50 279 PHE A C 1
ATOM 2165 O O . PHE A 1 279 ? -10.124 -7.068 -4.562 1.00 82.50 279 PHE A O 1
ATOM 2172 N N . GLY A 1 280 ? -11.027 -5.979 -2.836 1.00 77.31 280 GLY A N 1
ATOM 2173 C CA . GLY A 1 280 ? -10.075 -4.874 -2.848 1.00 77.31 280 GLY A CA 1
ATOM 2174 C C . GLY A 1 280 ? -10.434 -3.791 -3.867 1.00 77.31 280 GLY A C 1
ATOM 2175 O O . GLY A 1 280 ? -11.567 -3.689 -4.328 1.00 77.31 280 GLY A O 1
ATOM 2176 N N . SER A 1 281 ? -9.468 -2.922 -4.172 1.00 69.62 281 SER A N 1
ATOM 2177 C CA . SER A 1 281 ? -9.690 -1.740 -5.018 1.00 69.62 281 SER A CA 1
ATOM 2178 C C . SER A 1 281 ? -9.426 -1.964 -6.507 1.00 69.62 281 SER A C 1
ATOM 2180 O O . SER A 1 281 ? -9.756 -1.092 -7.302 1.00 69.62 281 SER A O 1
ATOM 2182 N N . VAL A 1 282 ? -8.790 -3.081 -6.875 1.00 65.75 282 VAL A N 1
ATOM 2183 C CA . VAL A 1 282 ? -8.311 -3.338 -8.247 1.00 65.75 282 VAL A CA 1
ATOM 2184 C C . VAL A 1 282 ? -8.846 -4.653 -8.812 1.00 65.75 282 VAL A C 1
ATOM 2186 O O . VAL A 1 282 ? -9.093 -4.737 -10.009 1.00 65.75 282 VAL A O 1
ATOM 2189 N N . LEU A 1 283 ? -9.027 -5.677 -7.974 1.00 68.19 283 LEU A N 1
ATOM 2190 C CA . LEU A 1 283 ? -9.307 -7.031 -8.440 1.00 68.19 283 LEU A CA 1
ATOM 2191 C C . LEU A 1 283 ? -10.800 -7.343 -8.437 1.00 68.19 283 LEU A C 1
ATOM 2193 O O . LEU A 1 283 ? -11.551 -6.905 -7.565 1.00 68.19 283 LEU A O 1
ATOM 2197 N N . LEU A 1 284 ? -11.193 -8.164 -9.406 1.00 68.62 284 LEU A N 1
ATOM 2198 C CA . LEU A 1 284 ? -12.489 -8.821 -9.475 1.00 68.62 284 LEU A CA 1
ATOM 2199 C C . LEU A 1 284 ? -12.299 -10.296 -9.808 1.00 68.62 284 LEU A C 1
ATOM 2201 O O . LEU A 1 284 ? -11.269 -10.651 -10.388 1.00 68.62 284 LEU A O 1
ATOM 2205 N N . PRO A 1 285 ? -13.272 -11.157 -9.460 1.00 73.19 285 PRO A N 1
ATOM 2206 C CA . PRO A 1 285 ? -13.298 -12.516 -9.975 1.00 73.19 285 PRO A CA 1
ATOM 2207 C C . PRO A 1 285 ? -13.235 -12.488 -11.506 1.00 73.19 285 PRO A C 1
ATOM 2209 O O . PRO A 1 285 ? -14.030 -11.796 -12.137 1.00 73.19 285 PRO A O 1
ATOM 2212 N N . ALA A 1 286 ? -12.284 -13.225 -12.088 1.00 72.00 286 ALA A N 1
ATOM 2213 C CA . ALA A 1 286 ? -12.127 -13.313 -13.542 1.00 72.00 286 ALA A CA 1
ATOM 2214 C C . ALA A 1 286 ? -13.372 -13.913 -14.221 1.00 72.00 286 ALA A C 1
ATOM 2216 O O . ALA A 1 286 ? -13.713 -13.544 -15.338 1.00 72.00 286 ALA A O 1
ATOM 2217 N N . GLU A 1 287 ? -14.061 -14.804 -13.509 1.00 82.19 287 GLU A N 1
ATOM 2218 C CA . GLU A 1 287 ? -15.319 -15.421 -13.918 1.00 82.19 287 GLU A CA 1
ATOM 2219 C C . GLU A 1 287 ? -16.427 -14.897 -13.004 1.00 82.19 287 GLU A C 1
ATOM 2221 O O . GLU A 1 287 ? -16.548 -15.297 -11.838 1.00 82.19 287 GLU A O 1
ATOM 2226 N N . ILE A 1 288 ? -17.210 -13.944 -13.511 1.00 81.44 288 ILE A N 1
ATOM 2227 C CA . ILE A 1 288 ? -18.245 -13.261 -12.729 1.00 81.44 288 ILE A CA 1
ATOM 2228 C C . ILE A 1 288 ? -19.362 -14.229 -12.309 1.00 81.44 288 ILE A C 1
ATOM 2230 O O . ILE A 1 288 ? -19.983 -14.065 -11.261 1.00 81.44 288 ILE A O 1
ATOM 2234 N N . GLU A 1 289 ? -19.566 -15.300 -13.069 1.00 84.50 289 GLU A N 1
ATOM 2235 C CA . GLU A 1 289 ? -20.515 -16.385 -12.830 1.00 84.50 289 GLU A CA 1
ATOM 2236 C C . GLU A 1 289 ? -20.271 -17.076 -11.484 1.00 84.50 289 GLU A C 1
ATOM 22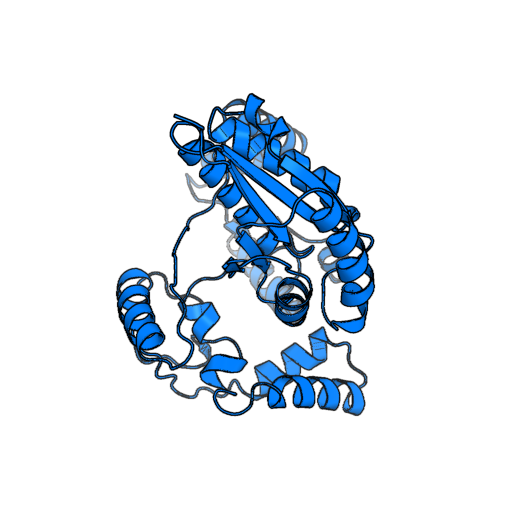38 O O . GLU A 1 289 ? -21.225 -17.445 -10.794 1.00 84.50 289 GLU A O 1
ATOM 2243 N N . HIS A 1 290 ? -19.010 -17.194 -11.058 1.00 86.88 290 HIS A N 1
ATOM 2244 C CA . HIS A 1 290 ? -18.677 -17.724 -9.737 1.00 86.88 290 HIS A CA 1
ATOM 2245 C C . HIS A 1 290 ? -19.180 -16.814 -8.616 1.00 86.88 290 HIS A C 1
ATOM 2247 O O . HIS A 1 290 ? -19.714 -17.301 -7.617 1.00 86.88 290 HIS A O 1
ATOM 2253 N N . LEU A 1 291 ? -19.077 -15.494 -8.788 1.00 86.06 291 LEU A N 1
ATOM 2254 C CA . LEU A 1 291 ? -19.622 -14.534 -7.831 1.00 86.06 291 LEU A CA 1
ATOM 2255 C C . LEU A 1 291 ? -21.149 -14.638 -7.758 1.00 86.06 291 LEU A C 1
ATOM 2257 O O . LEU A 1 291 ? -21.708 -14.666 -6.661 1.00 86.06 291 LEU A O 1
ATOM 2261 N N . TYR A 1 292 ? -21.819 -14.790 -8.903 1.00 85.81 292 TYR A N 1
ATOM 2262 C CA . TYR A 1 292 ? -23.264 -15.024 -8.956 1.00 85.81 292 TYR A CA 1
ATOM 2263 C C . TYR A 1 292 ? -23.684 -16.306 -8.243 1.00 85.81 292 TYR A C 1
ATOM 2265 O O . TYR A 1 292 ? -24.664 -16.295 -7.497 1.00 85.81 292 TYR A O 1
ATOM 2273 N N . ALA A 1 293 ? -22.958 -17.405 -8.448 1.00 90.69 293 ALA A N 1
ATOM 2274 C CA . ALA A 1 293 ? -23.242 -18.665 -7.773 1.00 90.69 293 ALA A CA 1
ATOM 2275 C C . ALA A 1 293 ? -23.164 -18.501 -6.247 1.00 90.69 293 ALA A C 1
ATOM 2277 O O . ALA A 1 293 ? -24.086 -18.908 -5.538 1.00 90.69 293 ALA A O 1
ATOM 2278 N N . VAL A 1 294 ? -22.125 -17.821 -5.747 1.00 91.38 294 VAL A N 1
ATOM 2279 C CA . VAL A 1 294 ? -21.989 -17.501 -4.318 1.00 91.38 294 VAL A CA 1
ATOM 2280 C C . VAL A 1 294 ? -23.159 -16.641 -3.837 1.00 91.38 294 VAL A C 1
ATOM 2282 O O . VAL A 1 294 ? -23.790 -16.978 -2.838 1.00 91.38 294 VAL A O 1
ATOM 2285 N N . MET A 1 295 ? -23.504 -15.568 -4.554 1.00 91.12 295 MET A N 1
ATOM 2286 C CA . MET A 1 295 ? -24.608 -14.681 -4.172 1.00 91.12 295 MET A CA 1
ATOM 2287 C C . MET A 1 295 ? -25.958 -15.405 -4.119 1.00 91.12 295 MET A C 1
ATOM 2289 O O . MET A 1 295 ? -26.721 -15.189 -3.178 1.00 91.12 295 MET A O 1
ATOM 2293 N N . ARG A 1 296 ? -26.252 -16.293 -5.078 1.00 92.12 296 ARG A N 1
ATOM 2294 C CA . ARG A 1 296 ? -27.483 -17.101 -5.071 1.00 92.12 296 ARG A CA 1
ATOM 2295 C C . ARG A 1 296 ? -27.575 -17.973 -3.827 1.00 92.12 296 ARG A C 1
ATOM 2297 O O . ARG A 1 296 ? -28.601 -17.951 -3.156 1.00 92.12 296 ARG A O 1
ATOM 2304 N N . VAL A 1 297 ? -26.488 -18.656 -3.471 1.00 96.06 297 VAL A N 1
ATOM 2305 C CA . VAL A 1 297 ? -26.438 -19.480 -2.255 1.00 96.06 297 VAL A CA 1
ATOM 2306 C C . VAL A 1 297 ? -26.636 -18.624 -1.002 1.00 96.06 297 VAL A C 1
ATOM 2308 O O . VAL A 1 297 ? -27.387 -19.013 -0.111 1.00 96.06 297 VAL A O 1
ATOM 2311 N N . LEU A 1 298 ? -26.023 -17.436 -0.924 1.00 96.12 298 LEU A N 1
ATOM 2312 C CA . LEU A 1 298 ? -26.229 -16.526 0.210 1.00 96.12 298 LEU A CA 1
ATOM 2313 C C . LEU A 1 298 ? -27.699 -16.102 0.341 1.00 96.12 298 LEU A C 1
ATOM 2315 O O . LEU A 1 298 ? -28.228 -16.095 1.451 1.00 96.12 298 LEU A O 1
ATOM 2319 N N . LEU A 1 299 ? -28.369 -15.799 -0.774 1.00 94.75 299 LEU A N 1
ATOM 2320 C CA . LEU A 1 299 ? -29.792 -15.450 -0.792 1.00 94.75 299 LEU A CA 1
ATOM 2321 C C . LEU A 1 299 ? -30.685 -16.634 -0.391 1.00 94.75 299 LEU A C 1
ATOM 2323 O O . LEU A 1 299 ? -31.570 -16.466 0.447 1.00 94.75 299 LEU A O 1
ATOM 2327 N N . GLU A 1 300 ? -30.431 -17.830 -0.929 1.00 96.75 300 GLU A N 1
ATOM 2328 C CA . GLU A 1 300 ? -31.162 -19.062 -0.591 1.00 96.75 300 GLU A CA 1
ATOM 2329 C C . GLU A 1 300 ? -31.031 -19.421 0.895 1.00 96.75 300 GLU A C 1
ATOM 2331 O O . GLU A 1 300 ? -32.018 -19.757 1.550 1.00 96.75 300 GLU A O 1
ATOM 2336 N N . LEU A 1 301 ? -29.828 -19.280 1.458 1.00 96.56 301 LEU A N 1
ATOM 2337 C CA . LEU A 1 301 ? -29.555 -19.491 2.884 1.00 96.56 301 LEU A CA 1
ATOM 2338 C C . LEU A 1 301 ? -29.972 -18.299 3.763 1.00 96.56 301 LEU A C 1
ATOM 2340 O O . LEU A 1 301 ? -29.807 -18.329 4.988 1.00 96.56 301 LEU A O 1
ATOM 2344 N N . GLN A 1 302 ? -30.503 -17.236 3.154 1.00 95.31 302 GLN A N 1
ATOM 2345 C CA . GLN A 1 302 ? -30.864 -15.978 3.802 1.00 95.31 302 GLN A CA 1
ATOM 2346 C C . GLN A 1 302 ? -29.708 -15.363 4.608 1.00 95.31 302 GLN A C 1
ATOM 2348 O O . GLN A 1 302 ? -29.941 -14.727 5.638 1.00 95.31 302 GLN A O 1
ATOM 2353 N N . ILE A 1 303 ? -28.456 -15.584 4.211 1.00 96.88 303 ILE A N 1
ATOM 2354 C CA . ILE A 1 303 ? -27.285 -15.006 4.872 1.00 96.88 303 ILE A CA 1
ATOM 2355 C C . ILE A 1 303 ? -27.196 -13.537 4.449 1.00 96.88 303 ILE A C 1
ATOM 2357 O O . ILE A 1 303 ? -27.010 -13.265 3.263 1.00 96.88 303 ILE A O 1
ATOM 2361 N N . PRO A 1 304 ? -27.331 -12.575 5.378 1.00 96.56 304 PRO A N 1
ATOM 2362 C CA . PRO A 1 304 ? -27.198 -11.174 5.021 1.00 96.56 304 PRO A CA 1
ATOM 2363 C C . PRO A 1 304 ? -25.746 -10.857 4.680 1.00 96.56 304 PRO A C 1
ATOM 2365 O O . PRO A 1 304 ? -24.824 -11.307 5.362 1.00 96.56 304 PRO A O 1
ATOM 2368 N N . PHE A 1 305 ? -25.537 -10.061 3.637 1.00 95.38 305 PHE A N 1
ATOM 2369 C CA . PHE A 1 305 ? -24.201 -9.666 3.221 1.00 95.38 305 PHE A CA 1
ATOM 2370 C C . PHE A 1 305 ? -24.139 -8.205 2.780 1.00 95.38 305 PHE A C 1
ATOM 2372 O O . PHE A 1 305 ? -25.127 -7.627 2.336 1.00 95.38 305 PHE A O 1
ATOM 2379 N N . ILE A 1 306 ? -22.947 -7.627 2.906 1.00 92.25 306 ILE A N 1
ATOM 2380 C CA . ILE A 1 306 ? -22.556 -6.340 2.336 1.00 92.25 306 ILE A CA 1
ATOM 2381 C C . ILE A 1 306 ? -21.465 -6.631 1.319 1.00 92.25 306 ILE A C 1
ATOM 2383 O O . ILE A 1 306 ? -20.451 -7.240 1.660 1.00 92.25 306 ILE A O 1
ATOM 2387 N N . MET A 1 307 ? -21.659 -6.178 0.085 1.00 89.44 307 MET A N 1
ATOM 2388 C CA . MET A 1 307 ? -20.690 -6.355 -0.987 1.00 89.44 307 MET A CA 1
ATOM 2389 C C . MET A 1 307 ? -20.204 -5.002 -1.489 1.00 89.44 307 MET A C 1
ATOM 2391 O O . MET A 1 307 ? -21.002 -4.147 -1.869 1.00 89.44 307 MET A O 1
ATOM 2395 N N . VAL A 1 308 ? -18.887 -4.814 -1.486 1.00 86.56 308 VAL A N 1
ATOM 2396 C CA . VAL A 1 308 ? -18.246 -3.607 -2.010 1.00 86.56 308 VAL A CA 1
ATOM 2397 C C . VAL A 1 308 ? -17.827 -3.861 -3.448 1.00 86.56 308 VAL A C 1
ATOM 2399 O O . VAL A 1 308 ? -17.031 -4.757 -3.725 1.00 86.56 308 VAL A O 1
ATOM 2402 N N . LEU A 1 309 ? -18.358 -3.043 -4.351 1.00 80.00 309 LEU A N 1
ATOM 2403 C CA . LEU A 1 309 ? -18.086 -3.080 -5.781 1.00 80.00 309 LEU A CA 1
ATOM 2404 C C . LEU A 1 309 ? -17.399 -1.784 -6.206 1.00 80.00 309 LEU A C 1
ATOM 2406 O O . LEU A 1 309 ? -17.826 -0.699 -5.813 1.00 80.00 309 LEU A O 1
ATOM 2410 N N . SER A 1 310 ? -16.360 -1.887 -7.033 1.00 74.50 310 SER A N 1
ATOM 2411 C CA . SER A 1 310 ? -15.862 -0.730 -7.781 1.00 74.50 310 SER A CA 1
ATOM 2412 C C . SER A 1 310 ? -16.833 -0.374 -8.913 1.00 74.50 310 SER A C 1
ATOM 2414 O O . SER A 1 310 ? -17.668 -1.191 -9.305 1.00 74.50 310 SER A O 1
ATOM 2416 N N . ASP A 1 311 ? -16.720 0.826 -9.487 1.00 75.44 311 ASP A N 1
ATOM 2417 C CA . ASP A 1 311 ? -17.548 1.204 -10.641 1.00 75.44 311 ASP A CA 1
ATOM 2418 C C . ASP A 1 311 ? -17.351 0.262 -11.833 1.00 75.44 311 ASP A C 1
ATOM 2420 O O . ASP A 1 311 ? -18.324 -0.131 -12.474 1.00 75.44 311 ASP A O 1
ATOM 2424 N N . ALA A 1 312 ? -16.109 -0.162 -12.078 1.00 69.62 312 ALA A N 1
ATOM 2425 C CA . ALA A 1 312 ? -15.794 -1.155 -13.101 1.00 69.62 312 ALA A CA 1
ATOM 2426 C C . ALA A 1 312 ? -16.477 -2.500 -12.810 1.00 69.62 312 ALA A C 1
ATOM 2428 O O . ALA A 1 312 ? -17.049 -3.111 -13.707 1.00 69.62 312 ALA A O 1
ATOM 2429 N N . ALA A 1 313 ? -16.479 -2.926 -11.545 1.00 69.75 313 ALA A N 1
ATOM 2430 C CA . ALA A 1 313 ? -17.138 -4.154 -11.123 1.00 69.75 313 ALA A CA 1
ATOM 2431 C C . ALA A 1 313 ? -18.640 -4.106 -11.332 1.00 69.75 313 ALA A C 1
ATOM 2433 O O . ALA A 1 313 ? -19.227 -5.040 -11.864 1.00 69.75 313 ALA A O 1
ATOM 2434 N N . ARG A 1 314 ? -19.249 -2.988 -10.943 1.00 76.44 314 ARG A N 1
ATOM 2435 C CA . ARG A 1 314 ? -20.673 -2.754 -11.133 1.00 76.44 314 ARG A CA 1
ATOM 2436 C C . ARG A 1 314 ? -21.045 -2.753 -12.616 1.00 76.44 314 ARG A C 1
ATOM 2438 O O . ARG A 1 314 ? -22.082 -3.298 -12.957 1.00 76.44 314 ARG A O 1
ATOM 2445 N N . ALA A 1 315 ? -20.211 -2.177 -13.482 1.00 76.38 315 ALA A N 1
ATOM 2446 C CA . ALA A 1 315 ? -20.439 -2.166 -14.928 1.00 76.38 315 ALA A CA 1
ATOM 2447 C C . ALA A 1 315 ? -20.285 -3.550 -15.585 1.00 76.38 315 ALA A C 1
ATOM 2449 O O . ALA A 1 315 ? -20.875 -3.790 -16.634 1.00 76.38 315 ALA A O 1
ATOM 2450 N N . ALA A 1 316 ? -19.496 -4.444 -14.983 1.00 71.06 316 ALA A N 1
ATOM 2451 C CA . ALA A 1 316 ? -19.313 -5.816 -15.451 1.00 71.06 316 ALA A CA 1
ATOM 2452 C C . ALA A 1 316 ? -20.439 -6.767 -15.008 1.00 71.06 316 ALA A C 1
ATOM 2454 O O . ALA A 1 316 ? -20.504 -7.898 -15.489 1.00 71.06 316 ALA A O 1
ATOM 2455 N N . LEU A 1 317 ? -21.316 -6.334 -14.096 1.00 70.12 317 LEU A N 1
ATOM 2456 C CA . LEU A 1 317 ? -22.484 -7.121 -13.722 1.00 70.12 317 LEU A CA 1
ATOM 2457 C C . LEU A 1 317 ? -23.515 -7.090 -14.866 1.00 70.12 317 LEU A C 1
ATOM 2459 O O . LEU A 1 317 ? -23.825 -6.002 -15.361 1.00 70.12 317 LEU A O 1
ATOM 2463 N N . PRO A 1 318 ? -24.054 -8.247 -15.296 1.00 68.69 318 PRO A N 1
ATOM 2464 C CA . PRO A 1 318 ? -25.236 -8.310 -16.140 1.00 68.69 318 PRO A CA 1
ATOM 2465 C C . PRO A 1 318 ? -26.323 -7.343 -15.667 1.00 68.69 318 PRO A C 1
ATOM 2467 O O . PRO A 1 318 ? -26.574 -7.222 -14.469 1.00 68.69 318 PRO A O 1
ATOM 2470 N N . ALA A 1 319 ? -26.969 -6.668 -16.618 1.00 65.50 319 ALA A N 1
ATOM 2471 C CA . ALA A 1 319 ? -28.206 -5.964 -16.328 1.00 65.50 319 ALA A CA 1
ATOM 2472 C C . ALA A 1 319 ? -29.282 -7.009 -16.012 1.00 65.50 319 ALA A C 1
ATOM 2474 O O . ALA A 1 319 ? -29.511 -7.908 -16.825 1.00 65.50 319 ALA A O 1
ATOM 2475 N N . ASP A 1 320 ? -29.884 -6.894 -14.832 1.00 55.47 320 ASP A N 1
ATOM 2476 C CA . ASP A 1 320 ? -31.072 -7.661 -14.455 1.00 55.47 320 ASP A CA 1
ATOM 2477 C C . ASP A 1 320 ? -32.249 -7.359 -15.402 1.00 55.47 320 ASP A C 1
ATOM 2479 O O . ASP A 1 320 ? -32.463 -6.165 -15.736 1.00 55.47 320 ASP A O 1
#

Solvent-accessible surface area (backbone atoms only — not comparable to full-atom values): 18498 Å² total; per-residue (Å²): 129,82,71,53,73,45,34,35,38,33,38,44,44,70,52,60,76,51,28,52,37,52,48,40,48,53,40,49,51,41,59,70,25,70,87,72,32,47,58,34,38,37,38,45,32,26,51,91,44,48,69,61,50,52,53,50,42,52,46,31,22,48,44,68,72,41,57,84,53,55,82,39,52,45,79,43,71,36,95,40,65,60,50,87,57,63,83,73,20,48,65,58,51,50,52,51,48,57,57,50,43,72,78,54,67,46,49,32,36,43,33,32,58,90,55,52,77,51,58,57,50,57,62,74,70,47,92,62,89,59,45,77,45,76,44,71,82,61,57,69,65,46,57,55,54,34,61,52,63,71,74,23,73,88,43,68,60,56,58,57,52,45,24,54,48,42,19,70,75,68,72,42,55,71,65,60,14,41,50,50,52,53,53,74,69,59,78,62,52,76,41,84,50,72,48,52,73,79,38,35,55,79,56,42,59,91,70,91,90,43,61,72,62,20,48,54,43,37,46,55,57,35,60,74,38,99,82,46,64,89,79,80,88,76,72,87,52,68,80,53,76,38,74,66,55,52,48,52,55,45,53,57,34,48,75,71,44,48,52,59,54,51,53,52,42,33,71,75,65,34,82,90,47,64,46,81,44,71,57,70,96,83,52,70,70,90,54,60,65,59,56,49,54,52,51,51,51,32,58,75,70,65,49,48,69,48,75,62,70,54,73,70,53,56,69,70,48,79,84,130

pLDDT: mean 84.62, std 12.07, range [45.38, 98.62]

Foldseek 3Di:
DDAAEFEEEEEFAAACLGLLLVLLVVLVVCLVCVVGHHYAYEYEYAPVCQVVSLVSNCLSNVLSVNNVCVVSYHYQHWNARLADDLVRGVVRSLVSVLVVVVVPQGQEYEYEPRNVVCVVSSVVSDPDDHHYHYRDSDAPLLVCLPCCNQPNVPHSVVLVVQLVVQCVVVVDDSVVSSVVSSVVPQDQDWDDQFQDPTDTSVPSDDDPPGRPSSLVRVQVVQVPDPPRDGDDDPDDSDRNQDPVNVVVVVVVCVVVCNVVVQVVQCVVPNPPQEAEAEPGDPDDPPDVVVVVVVVVVCVVVVRHYDYDADPVRVVPDDDD

Radius of gyration: 22.31 Å; Cα contacts (8 Å, |Δi|>4): 395; chains: 1; bounding box: 59×50×51 Å

Sequence (320 aa):
MSTQNYHIVAVPPNEWGHMRPMIAFLARLVAVSLSSVDVTVTLIIAESAVAKARTELSIQLAGEGIQSAESRFEVVPTAVHMFWPAESYLPALKATYAEVIKTKEPDFALLESMIHPFFGVVRSSATKPVKVGAWLPVALPSWTSMAPICYIRDDPQAYVKQVQTTMAEKGLGYMEAASDAYLSHVNGRVLRIPGFPEMTDYEGFPQEALERQGLQVFSTWLKEQPKHSDILAVGPLTSQRTPEVARKEKEEADAGGFTTFLDEWAAKKGPKSVLYICFGSVLLPAEIEHLYAVMRVLLELQIPFIMVLSDAARAALPAD

Secondary structure (DSSP, 8-state):
-PPPEEEEEEE--S-HHHHHHHHHHHHHHHHHHTTT-EEEEEEEEEGGGHHHHHHHHHHHHHHTT-GGGGGGEEEEEES----SSHHHHHHHHHHHHHHHHHH---SEEEEEGGGTHHHHHHHHH-SS--EEEEE--S-HHHHHTSHHHHT-TT-HHHHHHHHHHHHHHH---HHHHHHHHHHTT-SSPEE--TTS--EEGGG-S--TT-HHHHHHHHHHHHHTSTT----------PPP--HHHHHHHHHHHHHTTHHHHHHHHHHHH-TT-PEEEE-TTT---SSHHHHHHHHHHHHHTT--EEEE--HHHHHHS---

Nearest PDB structures (foldseek):
  3oy7-assembly1_B  TM=6.615E-01  e=1.645E-01  Paramecium bursaria Chlorella virus NY2A
  5wc8-assembly1_M  TM=3.767E-01  e=6.392E-03  Mannheimia haemolytica
  6vw9-assembly1_A-2  TM=5.598E-01  e=2.360E-01  Caenorhabditis elegans
  3vmk-assembly1_B  TM=4.963E-01  e=9.998E-01  Shewanella benthica
  1nsy-assembly1_A  TM=3.101E-01  e=2.952E+00  Bacillus subtilis

Organism: NCBI:txid135208